Protein AF-A0A9P0MT23-F1 (afdb_monomer_lite)

Structure (mmCIF, N/CA/C/O backbone):
data_AF-A0A9P0MT23-F1
#
_entry.id   AF-A0A9P0MT23-F1
#
loop_
_atom_site.group_PDB
_atom_site.id
_atom_site.type_symbol
_atom_site.label_atom_id
_atom_site.label_alt_id
_atom_site.label_comp_id
_atom_site.label_asym_id
_atom_site.label_entity_id
_atom_site.label_seq_id
_atom_site.pdbx_PDB_ins_code
_atom_site.Cartn_x
_atom_site.Cartn_y
_atom_site.Cartn_z
_atom_site.occupancy
_atom_site.B_iso_or_equiv
_atom_site.auth_seq_id
_atom_site.auth_comp_id
_atom_site.auth_asym_id
_atom_site.auth_atom_id
_atom_site.pdbx_PDB_model_num
ATOM 1 N N . MET A 1 1 ? 35.940 27.192 9.336 1.00 57.62 1 MET A N 1
ATOM 2 C CA . MET A 1 1 ? 35.370 25.871 9.703 1.00 57.62 1 MET A CA 1
ATOM 3 C C . MET A 1 1 ? 33.855 25.883 9.945 1.00 57.62 1 MET A C 1
ATOM 5 O O . MET A 1 1 ? 33.230 24.871 9.659 1.00 57.62 1 MET A O 1
ATOM 9 N N . ALA A 1 2 ? 33.238 26.986 10.396 1.00 63.75 2 ALA A N 1
ATOM 10 C CA . ALA A 1 2 ? 31.783 27.053 10.616 1.00 63.75 2 ALA A CA 1
ATOM 11 C C . ALA A 1 2 ? 30.937 26.935 9.326 1.00 63.75 2 ALA A C 1
ATOM 13 O O . ALA A 1 2 ? 29.963 26.189 9.316 1.00 63.75 2 ALA A O 1
ATOM 14 N N . LEU A 1 3 ? 31.356 27.568 8.219 1.00 63.09 3 LEU A N 1
ATOM 15 C CA . LEU A 1 3 ? 30.636 27.498 6.933 1.00 63.09 3 LEU A CA 1
ATOM 16 C C . LEU A 1 3 ? 30.514 26.070 6.367 1.00 63.09 3 LEU A C 1
ATOM 18 O O . LEU A 1 3 ? 29.487 25.716 5.803 1.00 63.09 3 LEU A O 1
ATOM 22 N N . CYS A 1 4 ? 31.536 25.231 6.561 1.00 64.62 4 CYS A N 1
ATOM 23 C CA . CYS A 1 4 ? 31.542 23.853 6.057 1.00 64.62 4 CYS A CA 1
ATOM 24 C C . CYS A 1 4 ? 30.516 22.967 6.788 1.00 64.62 4 CYS A C 1
ATOM 26 O O . CYS A 1 4 ? 29.876 22.113 6.182 1.00 64.62 4 CYS A O 1
ATOM 28 N N . ARG A 1 5 ? 30.289 23.215 8.087 1.00 68.12 5 ARG A N 1
ATOM 29 C CA . ARG A 1 5 ? 29.301 22.462 8.873 1.00 68.12 5 ARG A CA 1
ATOM 30 C C . ARG A 1 5 ? 27.866 22.794 8.477 1.00 68.12 5 ARG A C 1
ATOM 32 O O . ARG A 1 5 ? 27.050 21.886 8.423 1.00 68.12 5 ARG A O 1
ATOM 39 N N . VAL A 1 6 ? 27.576 24.058 8.166 1.00 75.00 6 VAL A N 1
ATOM 40 C CA . VAL A 1 6 ? 26.233 24.485 7.741 1.00 75.00 6 VAL A CA 1
ATOM 41 C C . VAL A 1 6 ? 25.911 23.950 6.344 1.00 75.00 6 VAL A C 1
ATOM 43 O O . VAL A 1 6 ? 24.826 23.416 6.139 1.00 75.00 6 VAL A O 1
ATOM 46 N N . LEU A 1 7 ? 26.872 23.996 5.412 1.00 73.12 7 LEU A N 1
ATOM 47 C CA . LEU A 1 7 ? 26.680 23.482 4.052 1.00 73.12 7 LEU A CA 1
ATOM 48 C C . LEU A 1 7 ? 26.435 21.960 4.032 1.00 73.12 7 LEU A C 1
ATOM 50 O O . LEU A 1 7 ? 25.547 21.493 3.324 1.00 73.12 7 LEU A O 1
ATOM 54 N N . CYS A 1 8 ? 27.164 21.193 4.856 1.00 66.69 8 CYS A N 1
ATOM 55 C CA . CYS A 1 8 ? 26.916 19.756 5.012 1.00 66.69 8 CYS A CA 1
ATOM 56 C C . CYS A 1 8 ? 25.531 19.461 5.598 1.00 66.69 8 CYS A C 1
ATOM 58 O O . CYS A 1 8 ? 24.891 18.512 5.162 1.00 66.69 8 CYS A O 1
ATOM 60 N N . LEU A 1 9 ? 25.058 20.257 6.561 1.00 69.25 9 LEU A N 1
ATOM 61 C CA . LEU A 1 9 ? 23.764 20.035 7.213 1.00 69.25 9 LEU A CA 1
ATOM 62 C C . LEU A 1 9 ? 22.593 20.306 6.256 1.00 69.25 9 LEU A C 1
ATOM 64 O O . LEU A 1 9 ? 21.641 19.535 6.225 1.00 69.25 9 LEU A O 1
ATOM 68 N N . VAL A 1 10 ? 22.695 21.341 5.415 1.00 69.81 10 VAL A N 1
ATOM 69 C CA . VAL A 1 10 ? 21.678 21.655 4.393 1.00 69.81 10 VAL A CA 1
ATOM 70 C C . VAL A 1 10 ? 21.645 20.595 3.287 1.00 69.81 10 VAL A C 1
ATOM 72 O O . VAL A 1 10 ? 20.563 20.169 2.891 1.00 69.81 10 VAL A O 1
ATOM 75 N N . LEU A 1 11 ? 22.807 20.101 2.839 1.00 66.25 11 LEU A N 1
ATOM 76 C CA . LEU A 1 11 ? 22.876 18.990 1.879 1.00 66.25 11 LEU A CA 1
ATOM 77 C C . LEU A 1 11 ? 22.317 17.681 2.461 1.00 66.25 11 LEU A C 1
ATOM 79 O O . LEU A 1 11 ? 21.685 16.919 1.735 1.00 66.25 11 LEU A O 1
ATOM 83 N N . PHE A 1 12 ? 22.488 17.442 3.766 1.00 63.59 12 PHE A N 1
ATOM 84 C CA . PHE A 1 12 ? 21.911 16.276 4.444 1.00 63.59 12 PHE A CA 1
ATOM 85 C C . PHE A 1 12 ? 20.384 16.357 4.558 1.00 63.59 12 PHE A C 1
ATOM 87 O O . PHE A 1 12 ? 19.701 15.356 4.372 1.00 63.59 12 PHE A O 1
ATOM 94 N N . ILE A 1 13 ? 19.835 17.545 4.835 1.00 58.88 13 ILE A N 1
ATOM 95 C CA . ILE A 1 13 ? 18.380 17.742 4.928 1.00 58.88 13 ILE A CA 1
ATOM 96 C C . ILE A 1 13 ? 17.730 17.629 3.540 1.00 58.88 13 ILE A C 1
ATOM 98 O O . ILE A 1 13 ? 16.689 16.991 3.413 1.00 58.88 13 ILE A O 1
ATOM 102 N N . ALA A 1 14 ? 18.364 18.170 2.493 1.00 56.62 14 ALA A N 1
ATOM 103 C CA . ALA A 1 14 ? 17.860 18.085 1.118 1.00 56.62 14 ALA A CA 1
ATOM 104 C C . ALA A 1 14 ? 17.920 16.661 0.532 1.00 56.62 14 ALA A C 1
ATOM 106 O O . ALA A 1 14 ? 17.079 16.301 -0.284 1.00 56.62 14 ALA A O 1
ATOM 107 N N . ALA A 1 15 ? 18.874 15.832 0.965 1.00 56.31 15 ALA A N 1
ATOM 108 C CA . ALA A 1 15 ? 18.927 14.419 0.584 1.00 56.31 15 ALA A CA 1
ATOM 109 C C . ALA A 1 15 ? 17.899 13.545 1.333 1.00 56.31 15 ALA A C 1
ATOM 111 O O . ALA A 1 15 ? 17.635 12.427 0.911 1.00 56.31 15 ALA A O 1
ATOM 112 N N . CYS A 1 16 ? 17.307 14.043 2.425 1.00 49.91 16 CYS A N 1
ATOM 113 C CA . CYS A 1 16 ? 16.332 13.305 3.235 1.00 49.91 16 CYS A CA 1
ATOM 114 C C . CYS A 1 16 ? 14.870 13.533 2.819 1.00 49.91 16 CYS A C 1
ATOM 116 O O . CYS A 1 16 ? 13.978 12.929 3.411 1.00 49.91 16 CYS A O 1
ATOM 118 N N . SER A 1 17 ? 14.592 14.378 1.821 1.00 49.84 17 SER A N 1
ATOM 119 C CA . SER A 1 17 ? 13.239 14.547 1.274 1.00 49.84 17 SER A CA 1
ATOM 120 C C . SER A 1 17 ? 12.958 13.561 0.135 1.00 49.84 17 SER A C 1
ATOM 122 O O . SER A 1 17 ? 12.385 13.935 -0.889 1.00 49.84 17 SER A O 1
ATOM 124 N N . GLU A 1 18 ? 13.389 12.306 0.277 1.00 55.41 18 GLU A N 1
ATOM 125 C CA . GLU A 1 18 ? 12.826 11.232 -0.536 1.00 55.41 18 GLU A CA 1
ATOM 126 C C . GLU A 1 18 ? 11.341 11.161 -0.186 1.00 55.41 18 GLU A C 1
ATOM 128 O O . GLU A 1 18 ? 10.973 11.018 0.981 1.00 55.41 18 GLU A O 1
ATOM 133 N N . ALA A 1 19 ? 10.481 11.356 -1.185 1.00 58.47 19 ALA A N 1
ATOM 134 C CA . ALA A 1 19 ? 9.047 11.220 -1.019 1.00 58.47 19 ALA A CA 1
ATOM 135 C C . ALA A 1 19 ? 8.765 9.820 -0.453 1.00 58.47 19 ALA A C 1
ATOM 137 O O . ALA A 1 19 ? 8.898 8.809 -1.143 1.00 58.47 19 ALA A O 1
ATOM 138 N N . LEU A 1 20 ? 8.447 9.763 0.840 1.00 76.69 20 LEU A N 1
ATOM 139 C CA . LEU A 1 20 ? 8.082 8.527 1.506 1.00 76.69 20 LEU A CA 1
ATOM 140 C C . LEU A 1 20 ? 6.727 8.114 0.943 1.00 76.69 20 LEU A C 1
ATOM 142 O O . LEU A 1 20 ? 5.713 8.757 1.212 1.00 76.69 20 LEU A O 1
ATOM 146 N N . TYR A 1 21 ? 6.725 7.061 0.132 1.00 86.88 21 TYR A N 1
ATOM 147 C CA . TYR A 1 21 ? 5.495 6.431 -0.316 1.00 86.88 21 TYR A CA 1
ATOM 148 C C . TYR A 1 21 ? 4.690 5.982 0.909 1.00 86.88 21 TYR A C 1
ATOM 150 O O . TYR A 1 21 ? 5.179 5.223 1.753 1.00 86.88 21 TYR A O 1
ATOM 158 N N . ILE A 1 22 ? 3.456 6.474 1.012 1.00 89.69 22 ILE A N 1
ATOM 159 C CA . ILE A 1 22 ? 2.528 6.101 2.076 1.00 89.69 22 ILE A CA 1
ATOM 160 C C . ILE A 1 22 ? 1.693 4.937 1.557 1.00 89.69 22 ILE A C 1
ATOM 162 O O . ILE A 1 22 ? 0.957 5.077 0.583 1.00 89.69 22 ILE A O 1
ATOM 166 N N . PHE A 1 23 ? 1.808 3.788 2.220 1.00 92.38 23 PHE A N 1
ATOM 167 C CA . PHE A 1 23 ? 1.028 2.609 1.868 1.00 92.38 23 PHE A CA 1
ATOM 168 C C . PHE A 1 23 ? -0.464 2.848 2.125 1.00 92.38 23 PHE A C 1
ATOM 170 O O . PHE A 1 23 ? -0.826 3.205 3.253 1.00 92.38 23 PHE A O 1
ATOM 177 N N . PRO A 1 24 ? -1.334 2.587 1.134 1.00 92.12 24 PRO A N 1
ATOM 178 C CA . PRO A 1 24 ? -2.763 2.484 1.369 1.00 92.12 24 PRO A CA 1
ATOM 179 C C . PRO A 1 24 ? -3.065 1.374 2.389 1.00 92.12 24 PRO A C 1
ATOM 181 O O . PRO A 1 24 ? -2.276 0.431 2.544 1.00 92.12 24 PRO A O 1
ATOM 184 N N . PRO A 1 25 ? -4.203 1.455 3.094 1.00 93.19 25 PRO A N 1
ATOM 185 C CA . PRO A 1 25 ? -4.605 0.408 4.017 1.00 93.19 25 PRO A CA 1
ATOM 186 C C . PRO A 1 25 ? -4.791 -0.920 3.274 1.00 93.19 25 PRO A C 1
ATOM 188 O O . PRO A 1 25 ? -5.420 -0.988 2.217 1.00 93.19 25 PRO A O 1
ATOM 191 N N . ILE A 1 26 ? -4.227 -1.983 3.848 1.00 95.50 26 ILE A N 1
ATOM 192 C CA . ILE A 1 26 ? -4.380 -3.349 3.352 1.00 95.50 26 ILE A CA 1
ATOM 193 C C . ILE A 1 26 ? -5.451 -4.032 4.187 1.00 95.50 26 ILE A C 1
ATOM 195 O O . ILE A 1 26 ? -5.348 -4.104 5.414 1.00 95.50 26 ILE A O 1
ATOM 199 N N . HIS A 1 27 ? -6.448 -4.579 3.511 1.00 95.56 27 HIS A N 1
ATOM 200 C CA . HIS A 1 27 ? -7.541 -5.305 4.129 1.00 95.56 27 HIS A CA 1
ATOM 201 C C . HIS A 1 27 ? -7.411 -6.794 3.829 1.00 95.56 27 HIS A C 1
ATOM 203 O O . HIS A 1 27 ? -7.059 -7.190 2.718 1.00 95.56 27 HIS A O 1
ATOM 209 N N . LEU A 1 28 ? -7.692 -7.622 4.832 1.00 96.75 28 LEU A N 1
ATOM 210 C CA . LEU A 1 28 ? -7.683 -9.073 4.716 1.00 96.75 28 LEU A CA 1
ATOM 211 C C . LEU A 1 28 ? -9.061 -9.613 5.083 1.00 96.75 28 LEU A C 1
ATOM 213 O O . LEU A 1 28 ? -9.650 -9.205 6.084 1.00 96.75 28 LEU A O 1
ATOM 217 N N . GLN A 1 29 ? -9.543 -10.556 4.283 1.00 96.88 29 GLN A N 1
ATOM 218 C CA . GLN A 1 29 ? -10.787 -11.278 4.510 1.00 96.88 29 GLN A CA 1
ATOM 219 C C . GLN A 1 29 ? -10.540 -12.777 4.338 1.00 96.88 29 GLN A C 1
ATOM 221 O O . GLN A 1 29 ? -9.791 -13.203 3.452 1.00 96.88 29 GLN A O 1
ATOM 226 N N . ALA A 1 30 ? -11.176 -13.583 5.185 1.00 97.25 30 ALA A N 1
ATOM 227 C CA . ALA A 1 30 ? -11.148 -15.039 5.103 1.00 97.25 30 ALA A CA 1
ATOM 228 C C . ALA A 1 30 ? -12.548 -15.569 4.797 1.00 97.25 30 ALA A C 1
ATOM 230 O O . ALA A 1 30 ? -13.510 -15.148 5.432 1.00 97.25 30 ALA A O 1
ATOM 231 N N . LEU A 1 31 ? -12.652 -16.505 3.855 1.00 96.38 31 LEU A N 1
ATOM 232 C CA . LEU A 1 31 ? -13.921 -17.146 3.511 1.00 96.38 31 LEU A CA 1
ATOM 233 C C . LEU A 1 31 ? -14.230 -18.315 4.444 1.00 96.38 31 LEU A C 1
ATOM 235 O O . LEU A 1 31 ? -13.351 -19.126 4.749 1.00 96.38 31 LEU A O 1
ATOM 239 N N . ALA A 1 32 ? -15.506 -18.472 4.793 1.00 93.81 32 ALA A N 1
ATOM 240 C CA . ALA A 1 32 ? -16.004 -19.628 5.538 1.00 93.81 32 ALA A CA 1
ATOM 241 C C . ALA A 1 32 ? -15.796 -20.952 4.779 1.00 93.81 32 ALA A C 1
ATOM 243 O O . ALA A 1 32 ? -15.484 -21.980 5.378 1.00 93.81 32 ALA A O 1
ATOM 244 N N . THR A 1 33 ? -15.907 -20.918 3.449 1.00 93.38 33 THR A N 1
ATOM 245 C CA . THR A 1 33 ? -15.690 -22.068 2.553 1.00 93.38 33 THR A CA 1
ATOM 246 C C . THR A 1 33 ? -14.211 -22.369 2.290 1.00 93.38 33 THR A C 1
ATOM 248 O O . THR A 1 33 ? -13.885 -23.360 1.635 1.00 93.38 33 THR A O 1
ATOM 251 N N . GLY A 1 34 ? -13.306 -21.554 2.837 1.00 93.56 34 GLY A N 1
ATOM 252 C CA . GLY A 1 34 ? -11.880 -21.595 2.552 1.00 93.56 34 GLY A CA 1
ATOM 253 C C . GLY A 1 34 ? -11.486 -20.570 1.492 1.00 93.56 34 GLY A C 1
ATOM 254 O O . GLY A 1 34 ? -12.179 -20.330 0.509 1.00 93.56 34 GLY A O 1
ATOM 255 N N . GLY A 1 35 ? -10.338 -19.950 1.717 1.00 95.19 35 GLY A N 1
ATOM 256 C CA . GLY A 1 35 ? -9.811 -18.868 0.911 1.00 95.19 35 GLY A CA 1
ATOM 257 C C . GLY A 1 35 ? -9.421 -17.676 1.775 1.00 95.19 35 GLY A C 1
ATOM 258 O O . GLY A 1 35 ? -10.046 -17.393 2.796 1.00 95.19 35 GLY A O 1
ATOM 259 N N . LEU A 1 36 ? -8.391 -16.956 1.347 1.00 96.44 36 LEU A N 1
ATOM 260 C CA . LEU A 1 36 ? -8.001 -15.675 1.924 1.00 96.44 36 LEU A CA 1
ATOM 261 C C . LEU A 1 36 ? -7.781 -14.676 0.791 1.00 96.44 36 LEU A C 1
ATOM 263 O O . LEU A 1 36 ? -7.019 -14.964 -0.134 1.00 96.44 36 LEU A O 1
ATOM 267 N N . LYS A 1 37 ? -8.443 -13.521 0.860 1.00 96.06 37 LYS A N 1
ATOM 268 C CA . LYS A 1 37 ? -8.234 -12.393 -0.056 1.00 96.06 37 LYS A CA 1
ATOM 269 C C . LYS A 1 37 ? -7.579 -11.266 0.731 1.00 96.06 37 LYS A C 1
ATOM 271 O O . LYS A 1 37 ? -8.038 -10.914 1.815 1.00 96.06 37 LYS A O 1
ATOM 276 N N . ALA A 1 38 ? -6.496 -10.731 0.190 1.00 96.62 38 ALA A N 1
ATOM 277 C CA . ALA A 1 38 ? -5.920 -9.471 0.628 1.00 96.62 38 ALA A CA 1
ATOM 278 C C . ALA A 1 38 ? -6.140 -8.453 -0.484 1.00 96.62 38 ALA A C 1
ATOM 280 O O . ALA A 1 38 ? -5.937 -8.779 -1.653 1.00 96.62 38 ALA A O 1
ATOM 281 N N . TYR A 1 39 ? -6.553 -7.242 -0.143 1.00 95.44 39 TYR A N 1
ATOM 282 C CA . TYR A 1 39 ? -6.721 -6.186 -1.128 1.00 95.44 39 TYR A CA 1
ATOM 283 C C . TYR A 1 39 ? -6.259 -4.836 -0.596 1.00 95.44 39 TYR A C 1
ATOM 285 O O . TYR A 1 39 ? -6.226 -4.589 0.612 1.00 95.44 39 TYR A O 1
ATOM 293 N N . MET A 1 40 ? -5.866 -3.977 -1.525 1.00 95.12 40 MET A N 1
ATOM 294 C CA . MET A 1 40 ? -5.332 -2.646 -1.279 1.00 95.12 40 MET A CA 1
ATOM 295 C C . MET A 1 40 ? -5.890 -1.710 -2.346 1.00 95.12 40 MET A C 1
ATOM 297 O O . MET A 1 40 ? -5.930 -2.079 -3.520 1.00 95.12 40 MET A O 1
ATOM 301 N N . GLN A 1 41 ? -6.324 -0.515 -1.952 1.00 93.75 41 GLN A N 1
ATOM 302 C CA . GLN A 1 41 ? -6.794 0.483 -2.909 1.00 93.75 41 GLN A CA 1
ATOM 303 C C . GLN A 1 41 ? -5.646 0.917 -3.827 1.00 93.75 41 GLN A C 1
ATOM 305 O O . GLN A 1 41 ? -4.527 1.159 -3.369 1.00 93.75 41 GLN A O 1
ATOM 310 N N . ASP A 1 42 ? -5.922 0.977 -5.124 1.00 93.00 42 ASP A N 1
ATOM 311 C CA . ASP A 1 42 ? -4.999 1.491 -6.122 1.00 93.00 42 ASP A CA 1
ATOM 312 C C . ASP A 1 42 ? -4.845 3.005 -5.969 1.00 93.00 42 ASP A C 1
ATOM 314 O O . ASP A 1 42 ? -5.807 3.726 -5.701 1.00 93.00 42 ASP A O 1
ATOM 318 N N . THR A 1 43 ? -3.620 3.486 -6.148 1.00 91.00 43 THR A N 1
ATOM 319 C CA . THR A 1 43 ? -3.299 4.912 -6.163 1.00 91.00 43 THR A CA 1
ATOM 320 C C . THR A 1 43 ? -2.419 5.218 -7.366 1.00 91.00 43 THR A C 1
ATOM 322 O O . THR A 1 43 ? -1.737 4.344 -7.909 1.00 91.00 43 THR A O 1
ATOM 325 N N . CYS A 1 44 ? -2.450 6.468 -7.829 1.00 89.12 44 CYS A N 1
ATOM 326 C CA . CYS A 1 44 ? -1.728 6.852 -9.037 1.00 89.12 44 CYS A CA 1
ATOM 327 C C . CYS A 1 44 ? -0.230 6.600 -8.871 1.00 89.12 44 CYS A C 1
ATOM 329 O O . CYS A 1 44 ? 0.355 7.063 -7.900 1.00 89.12 44 CYS A O 1
ATOM 331 N N . GLY A 1 45 ? 0.383 5.907 -9.833 1.00 90.31 45 GLY A N 1
ATOM 332 C CA . GLY A 1 45 ? 1.813 5.585 -9.815 1.00 90.31 45 GLY A CA 1
ATOM 333 C C . GLY A 1 45 ? 2.144 4.180 -9.309 1.00 90.31 45 GLY A C 1
ATOM 334 O O . GLY A 1 45 ? 3.308 3.797 -9.370 1.00 90.31 45 GLY A O 1
ATOM 335 N N . ILE A 1 46 ? 1.163 3.390 -8.852 1.00 94.44 46 ILE A N 1
ATOM 336 C CA . ILE A 1 46 ? 1.392 1.974 -8.540 1.00 94.44 46 ILE A CA 1
ATOM 337 C C . ILE A 1 46 ? 1.459 1.145 -9.831 1.00 94.44 46 ILE A C 1
ATOM 339 O O . ILE A 1 46 ? 0.483 1.015 -10.570 1.00 94.44 46 ILE A O 1
ATOM 343 N N . ASP A 1 47 ? 2.610 0.516 -10.048 1.00 94.75 47 ASP A N 1
ATOM 344 C CA . ASP A 1 47 ? 2.898 -0.366 -11.181 1.00 94.75 47 ASP A CA 1
ATOM 345 C C . ASP A 1 47 ? 2.684 -1.850 -10.845 1.00 94.75 47 ASP A C 1
ATOM 347 O O . ASP A 1 47 ? 2.521 -2.685 -11.737 1.00 94.75 47 ASP A O 1
ATOM 351 N N . GLY A 1 48 ? 2.705 -2.209 -9.558 1.00 96.06 48 GLY A N 1
ATOM 352 C CA . GLY A 1 48 ? 2.560 -3.598 -9.141 1.00 96.06 48 GLY A CA 1
ATOM 353 C C . GLY A 1 48 ? 2.332 -3.788 -7.650 1.00 96.06 48 GLY A C 1
ATOM 354 O O . GLY A 1 48 ? 2.771 -2.988 -6.822 1.00 96.06 48 GLY A O 1
ATOM 355 N N . PHE A 1 49 ? 1.705 -4.913 -7.315 1.00 97.50 49 PHE A N 1
ATOM 356 C CA . PHE A 1 49 ? 1.450 -5.355 -5.948 1.00 97.50 49 PHE A CA 1
ATOM 357 C C . PHE A 1 49 ? 1.900 -6.806 -5.771 1.00 97.50 49 PHE A C 1
ATOM 359 O O . PHE A 1 49 ? 1.587 -7.682 -6.576 1.00 97.50 49 PHE A O 1
ATOM 366 N N . GLY A 1 50 ? 2.650 -7.066 -4.709 1.00 97.69 50 GLY A N 1
ATOM 367 C CA . GLY A 1 50 ? 3.091 -8.384 -4.283 1.00 97.69 50 GLY A CA 1
ATOM 368 C C . GLY A 1 50 ? 2.702 -8.594 -2.832 1.00 97.69 50 GLY A C 1
ATOM 369 O O . GLY A 1 50 ? 2.820 -7.686 -2.010 1.00 97.69 50 GLY A O 1
ATOM 370 N N . PHE A 1 51 ? 2.251 -9.794 -2.502 1.00 98.12 51 PHE A N 1
ATOM 371 C CA . PHE A 1 51 ? 1.787 -10.113 -1.163 1.00 98.12 51 PHE A CA 1
ATOM 372 C C . PHE A 1 51 ? 2.417 -11.410 -0.682 1.00 98.12 51 PHE A C 1
ATOM 374 O O . PHE A 1 51 ? 2.556 -12.376 -1.438 1.00 98.12 51 PHE A O 1
ATOM 381 N N . GLN A 1 52 ? 2.811 -11.429 0.586 1.00 97.62 52 GLN A N 1
ATOM 382 C CA . GLN A 1 52 ? 3.275 -12.634 1.245 1.00 97.62 52 GLN A CA 1
ATOM 383 C C . GLN A 1 52 ? 2.593 -12.805 2.592 1.00 97.62 52 GLN A C 1
ATOM 385 O O . GLN A 1 52 ? 2.436 -11.857 3.361 1.00 97.62 52 GLN A O 1
ATOM 390 N N . ILE A 1 53 ? 2.202 -14.040 2.874 1.00 97.75 53 ILE A N 1
ATOM 391 C CA . ILE A 1 53 ? 1.480 -14.401 4.085 1.00 97.75 53 ILE A CA 1
ATOM 392 C C . ILE A 1 53 ? 1.921 -15.774 4.574 1.00 97.75 53 ILE A C 1
ATOM 394 O O . ILE A 1 53 ? 2.229 -16.672 3.786 1.00 97.75 53 ILE A O 1
ATOM 398 N N . LYS A 1 54 ? 1.933 -15.941 5.890 1.00 97.19 54 LYS A N 1
ATOM 399 C CA . LYS A 1 54 ? 2.095 -17.231 6.556 1.00 97.19 54 LYS A CA 1
ATOM 400 C C . LYS A 1 54 ? 1.290 -17.252 7.843 1.00 97.19 54 LYS A C 1
ATOM 402 O O . LYS A 1 54 ? 1.054 -16.208 8.448 1.00 97.19 54 LYS A O 1
ATOM 407 N N . ARG A 1 55 ? 0.881 -18.433 8.294 1.00 97.06 55 ARG A N 1
ATOM 408 C CA . ARG A 1 55 ? 0.369 -18.568 9.663 1.00 97.06 55 ARG A CA 1
ATOM 409 C C . ARG A 1 55 ? 1.535 -18.412 10.648 1.00 97.06 55 ARG A C 1
ATOM 411 O O . ARG A 1 55 ? 2.656 -18.796 10.328 1.00 97.06 55 ARG A O 1
ATOM 418 N N . THR A 1 56 ? 1.308 -17.884 11.848 1.00 95.50 56 THR A N 1
ATOM 419 C CA . THR A 1 56 ? 2.403 -17.637 12.813 1.00 95.50 56 THR A CA 1
ATOM 420 C C . THR A 1 56 ? 3.187 -18.894 13.218 1.00 95.50 56 THR A C 1
ATOM 422 O O . THR A 1 56 ? 4.365 -18.807 13.556 1.00 95.50 56 THR A O 1
ATOM 425 N N . ASN A 1 57 ? 2.572 -20.075 13.146 1.00 93.56 57 ASN A N 1
ATOM 426 C CA . ASN A 1 57 ? 3.239 -21.358 13.388 1.00 93.56 57 ASN A CA 1
ATOM 427 C C . ASN A 1 57 ? 3.916 -21.961 12.138 1.00 93.56 57 ASN A C 1
ATOM 429 O O . ASN A 1 57 ? 4.579 -22.991 12.247 1.00 93.56 57 ASN A O 1
ATOM 433 N N . GLU A 1 58 ? 3.762 -21.350 10.962 1.00 94.94 58 GLU A N 1
ATOM 434 C CA . GLU A 1 58 ? 4.368 -21.798 9.709 1.00 94.94 58 GLU A CA 1
ATOM 435 C C . GLU A 1 58 ? 5.751 -21.150 9.509 1.00 94.94 58 GLU A C 1
ATOM 437 O O . GLU A 1 58 ? 5.995 -19.977 9.816 1.00 94.94 58 GLU A O 1
ATOM 442 N N . THR A 1 59 ? 6.690 -21.926 8.967 1.00 94.06 59 THR A N 1
ATOM 443 C CA . THR A 1 59 ? 8.039 -21.445 8.630 1.00 94.06 59 THR A CA 1
ATOM 444 C C . THR A 1 59 ? 8.099 -20.846 7.228 1.00 94.06 59 THR A C 1
ATOM 446 O O . THR A 1 59 ? 8.790 -19.849 7.015 1.00 94.06 59 THR A O 1
ATOM 449 N N . ALA A 1 60 ? 7.364 -21.431 6.281 1.00 95.62 60 ALA A N 1
ATOM 450 C CA . ALA A 1 60 ? 7.368 -21.032 4.883 1.00 95.62 60 ALA A CA 1
ATOM 451 C C . ALA A 1 60 ? 6.363 -19.906 4.612 1.00 95.62 60 ALA A C 1
ATOM 453 O O . ALA A 1 60 ? 5.190 -19.996 4.971 1.00 95.62 60 ALA A O 1
ATOM 454 N N . TRP A 1 61 ? 6.828 -18.866 3.924 1.00 96.50 61 TRP A N 1
ATOM 455 C CA . TRP A 1 61 ? 5.964 -17.829 3.373 1.00 96.50 61 TRP A CA 1
ATOM 456 C C . TRP A 1 61 ? 5.293 -18.328 2.102 1.00 96.50 61 TRP A C 1
ATOM 458 O O . TRP A 1 61 ? 5.947 -18.916 1.239 1.00 96.50 61 TRP A O 1
ATOM 468 N N . LYS A 1 62 ? 3.998 -18.049 1.956 1.00 95.94 62 LYS A N 1
ATOM 469 C CA . LYS A 1 62 ? 3.351 -18.105 0.651 1.00 95.94 62 LYS A CA 1
ATOM 470 C C . LYS A 1 62 ? 3.382 -16.718 0.039 1.00 95.94 62 LYS A C 1
ATOM 472 O O . LYS A 1 62 ? 2.823 -15.785 0.607 1.00 95.94 62 LYS A O 1
ATOM 477 N N . THR A 1 63 ? 4.014 -16.612 -1.119 1.00 96.69 63 THR A N 1
ATOM 478 C CA . THR A 1 63 ? 4.175 -15.362 -1.860 1.00 96.69 63 THR A CA 1
ATOM 479 C C . THR A 1 63 ? 3.409 -15.447 -3.170 1.00 96.69 63 THR A C 1
ATOM 481 O O . THR A 1 63 ? 3.355 -16.507 -3.796 1.00 96.69 63 THR A O 1
ATOM 484 N N . GLY A 1 64 ? 2.846 -14.331 -3.614 1.00 95.69 64 GLY A N 1
ATOM 485 C CA . GLY A 1 64 ? 2.371 -14.195 -4.980 1.00 95.69 64 GLY A CA 1
ATOM 486 C C . GLY A 1 64 ? 2.172 -12.744 -5.379 1.00 95.69 64 GLY A C 1
ATOM 487 O O . GLY A 1 64 ? 2.256 -11.829 -4.559 1.00 95.69 64 GLY A O 1
ATOM 488 N N . ASN A 1 65 ? 1.933 -12.557 -6.669 1.00 96.31 65 ASN A N 1
ATOM 489 C CA . ASN A 1 65 ? 1.642 -11.251 -7.235 1.00 96.31 65 ASN A CA 1
ATOM 490 C C . ASN A 1 65 ? 0.139 -11.011 -7.167 1.00 96.31 65 ASN A C 1
ATOM 492 O O . ASN A 1 65 ? -0.649 -11.934 -7.382 1.00 96.31 65 ASN A O 1
ATOM 496 N N . GLY A 1 66 ? -0.239 -9.781 -6.856 1.00 94.44 66 GLY A N 1
ATOM 497 C CA . GLY A 1 66 ? -1.619 -9.359 -6.936 1.00 94.44 66 GLY A CA 1
ATOM 498 C C . GLY A 1 66 ? -2.037 -9.033 -8.362 1.00 94.44 66 GLY A C 1
ATOM 499 O O . GLY A 1 66 ? -1.224 -8.665 -9.211 1.00 94.44 66 GLY A O 1
ATOM 500 N N . THR A 1 67 ? -3.329 -9.166 -8.601 1.00 95.75 67 THR A N 1
ATOM 501 C CA . THR A 1 67 ? -4.021 -8.775 -9.821 1.00 95.75 67 THR A CA 1
ATOM 502 C C . THR A 1 67 ? -4.739 -7.458 -9.590 1.00 95.75 67 THR A C 1
ATOM 504 O O . THR A 1 67 ? -5.282 -7.225 -8.514 1.00 95.75 67 THR A O 1
ATOM 507 N N . LYS A 1 68 ? -4.733 -6.581 -10.591 1.00 93.75 68 LYS A N 1
ATOM 508 C CA . LYS A 1 68 ? -5.505 -5.343 -10.538 1.00 93.75 68 LYS A CA 1
ATOM 509 C C . LYS A 1 68 ? -6.943 -5.635 -10.965 1.00 93.75 68 LYS A C 1
ATOM 511 O O . LYS A 1 68 ? -7.174 -6.023 -12.108 1.00 93.75 68 LYS A O 1
ATOM 516 N N . GLU A 1 69 ? -7.878 -5.457 -10.044 1.00 90.44 69 GLU A N 1
ATOM 517 C CA . GLU A 1 69 ? -9.321 -5.582 -10.240 1.00 90.44 69 GLU A CA 1
ATOM 518 C C . GLU A 1 69 ? -9.929 -4.193 -10.018 1.00 90.44 69 GLU A C 1
ATOM 520 O O . GLU A 1 69 ? -10.026 -3.716 -8.890 1.00 90.44 69 GLU A O 1
ATOM 525 N N . GLU A 1 70 ? -10.274 -3.513 -11.113 1.00 88.19 70 GLU A N 1
ATOM 526 C CA . GLU A 1 70 ? -10.805 -2.142 -11.099 1.00 88.19 70 GLU A CA 1
ATOM 527 C C . GLU A 1 70 ? -9.887 -1.148 -10.358 1.00 88.19 70 GLU A C 1
ATOM 529 O O . GLU A 1 70 ? -8.812 -0.807 -10.863 1.00 88.19 70 GLU A O 1
ATOM 534 N N . ILE A 1 71 ? -10.307 -0.689 -9.173 1.00 90.94 71 ILE A N 1
ATOM 535 C CA . ILE A 1 71 ? -9.583 0.259 -8.315 1.00 90.94 71 ILE A CA 1
ATOM 536 C C . ILE A 1 71 ? -8.812 -0.428 -7.183 1.00 90.94 71 ILE A C 1
ATOM 538 O O . ILE A 1 71 ? -8.326 0.247 -6.279 1.00 90.94 71 ILE A O 1
ATOM 542 N N . PHE A 1 72 ? -8.733 -1.757 -7.178 1.00 93.69 72 PHE A N 1
ATOM 543 C CA . PHE A 1 72 ? -8.061 -2.515 -6.133 1.00 93.69 72 PHE A CA 1
ATOM 544 C C . PHE A 1 72 ? -6.967 -3.401 -6.713 1.00 93.69 72 PHE A C 1
ATOM 546 O O . PHE A 1 72 ? -7.099 -4.014 -7.770 1.00 93.69 72 PHE A O 1
ATOM 553 N N . TRP A 1 73 ? -5.881 -3.522 -5.966 1.00 96.12 73 TRP A N 1
ATOM 554 C CA . TRP A 1 73 ? -4.943 -4.619 -6.121 1.00 96.12 73 TRP A CA 1
ATOM 555 C C . TRP A 1 73 ? -5.357 -5.742 -5.190 1.00 96.12 73 TRP A C 1
ATOM 557 O O . TRP A 1 73 ? -5.454 -5.534 -3.981 1.00 96.12 73 TRP A O 1
ATOM 567 N N . THR A 1 74 ? -5.583 -6.930 -5.736 1.00 96.31 74 THR A N 1
ATOM 568 C CA . THR A 1 74 ? -6.092 -8.078 -4.993 1.00 96.31 74 THR A CA 1
ATOM 569 C C . THR A 1 74 ? -5.126 -9.252 -5.083 1.00 96.31 74 THR A C 1
ATOM 571 O O . THR A 1 74 ? -4.548 -9.553 -6.121 1.00 96.31 74 THR A O 1
ATOM 574 N N . PHE A 1 75 ? -4.907 -9.926 -3.962 1.00 96.88 75 PHE A N 1
ATOM 575 C CA . PHE A 1 75 ? -4.190 -11.190 -3.872 1.00 96.88 75 PHE A CA 1
ATOM 576 C C . PHE A 1 75 ? -5.139 -12.236 -3.303 1.00 96.88 75 PHE A C 1
ATOM 578 O O . PHE A 1 75 ? -5.746 -12.020 -2.254 1.00 96.88 75 PHE A O 1
ATOM 585 N N . TRP A 1 76 ? -5.239 -13.385 -3.967 1.00 95.38 76 TRP A N 1
ATOM 586 C CA . TRP A 1 76 ? -6.169 -14.437 -3.577 1.00 95.38 76 TRP A CA 1
ATOM 587 C C . TRP A 1 76 ? -5.470 -15.779 -3.365 1.00 95.38 76 TRP A C 1
ATOM 589 O O . TRP A 1 76 ? -4.947 -16.396 -4.294 1.00 95.38 76 TRP A O 1
ATOM 599 N N . ASP A 1 77 ? -5.524 -16.276 -2.130 1.00 95.88 77 ASP A N 1
ATOM 600 C CA . ASP A 1 77 ? -5.136 -17.635 -1.778 1.00 95.88 77 ASP A CA 1
ATOM 601 C C . ASP A 1 77 ? -6.370 -18.529 -1.601 1.00 95.88 77 ASP A C 1
ATOM 603 O O . ASP A 1 77 ? -6.897 -18.668 -0.500 1.00 95.88 77 ASP A O 1
ATOM 607 N N . ARG A 1 78 ? -6.786 -19.193 -2.685 1.00 94.19 78 ARG A N 1
ATOM 608 C CA . ARG A 1 78 ? -7.919 -20.141 -2.716 1.00 94.19 78 ARG A CA 1
ATOM 609 C C . ARG A 1 78 ? -7.793 -21.313 -1.746 1.00 94.19 78 ARG A C 1
ATOM 611 O O . ARG A 1 78 ? -8.794 -21.829 -1.272 1.00 94.19 78 ARG A O 1
ATOM 618 N N . GLY A 1 79 ? -6.571 -21.775 -1.493 1.00 92.56 79 GLY A N 1
ATOM 619 C CA . GLY A 1 79 ? -6.333 -22.999 -0.723 1.00 92.56 79 GLY A CA 1
ATOM 620 C C . GLY A 1 79 ? -6.257 -22.771 0.785 1.00 92.56 79 GLY A C 1
ATOM 621 O O . GLY A 1 79 ? -6.095 -23.729 1.539 1.00 92.56 79 GLY A O 1
ATOM 622 N N . ARG A 1 80 ? -6.308 -21.514 1.241 1.00 93.62 80 ARG A N 1
ATOM 623 C CA . ARG A 1 80 ? -6.082 -21.172 2.646 1.00 93.62 80 ARG A CA 1
ATOM 624 C C . ARG A 1 80 ? -7.324 -21.458 3.476 1.00 93.62 80 ARG A C 1
ATOM 626 O O . ARG A 1 80 ? -8.301 -20.727 3.401 1.00 93.62 80 ARG A O 1
ATOM 633 N N . GLN A 1 81 ? -7.272 -22.472 4.329 1.00 95.12 81 GLN A N 1
ATOM 634 C CA . GLN A 1 81 ? -8.298 -22.657 5.354 1.00 95.12 81 GLN A CA 1
ATOM 635 C C . GLN A 1 81 ? -7.915 -21.867 6.604 1.00 95.12 81 GLN A C 1
ATOM 637 O O . GLN A 1 81 ? -6.901 -22.168 7.241 1.00 95.12 81 GLN A O 1
ATOM 642 N N . ALA A 1 82 ? -8.716 -20.857 6.928 1.00 95.19 82 ALA A N 1
ATOM 643 C CA . ALA A 1 82 ? -8.564 -20.014 8.105 1.00 95.19 82 ALA A CA 1
ATOM 644 C C . ALA A 1 82 ? -9.725 -20.256 9.076 1.00 95.19 82 ALA A C 1
ATOM 646 O O . ALA A 1 82 ? -10.828 -20.614 8.665 1.00 95.19 82 ALA A O 1
ATOM 647 N N . LYS A 1 83 ? -9.469 -20.073 10.371 1.00 96.88 83 LYS A N 1
ATOM 648 C CA . LYS A 1 83 ? -10.486 -20.118 11.427 1.00 96.88 83 LYS A CA 1
ATOM 649 C C . LYS A 1 83 ? -10.485 -18.804 12.190 1.00 96.88 83 LYS A C 1
ATOM 651 O O . LYS A 1 83 ? -9.449 -18.151 12.275 1.00 96.88 83 LYS A O 1
ATOM 656 N N . VAL A 1 84 ? -11.625 -18.440 12.772 1.00 97.69 84 VAL A N 1
ATOM 657 C CA . VAL A 1 84 ? -11.710 -17.285 13.677 1.00 97.69 84 VAL A CA 1
ATOM 658 C C . VAL A 1 84 ? -10.698 -17.457 14.812 1.00 97.69 84 VAL A C 1
ATOM 660 O O . VAL A 1 84 ? -10.636 -18.517 15.435 1.00 97.69 84 VAL A O 1
ATOM 663 N N . GLY A 1 85 ? -9.886 -16.426 15.046 1.00 97.62 85 GLY A N 1
ATOM 664 C CA . GLY A 1 85 ? -8.799 -16.445 16.026 1.00 97.62 85 GLY A CA 1
ATOM 665 C C . GLY A 1 85 ? -7.444 -16.946 15.508 1.00 97.62 85 GLY A C 1
ATOM 666 O O . GLY A 1 85 ? -6.454 -16.804 16.226 1.00 97.62 85 GLY A O 1
ATOM 667 N N . ASP A 1 86 ? -7.352 -17.477 14.281 1.00 97.75 86 ASP A N 1
ATOM 668 C CA . ASP A 1 86 ? -6.051 -17.750 13.657 1.00 97.75 86 ASP A CA 1
ATOM 669 C C . ASP A 1 86 ? -5.266 -16.439 13.485 1.00 97.75 86 ASP A C 1
ATOM 671 O O . ASP A 1 86 ? -5.836 -15.402 13.141 1.00 97.75 86 ASP A O 1
ATOM 675 N N . VAL A 1 87 ? -3.945 -16.499 13.677 1.00 98.19 87 VAL A N 1
ATOM 676 C CA . VAL A 1 87 ? -3.041 -15.357 13.485 1.00 98.19 87 VAL A CA 1
ATOM 677 C C . VAL A 1 87 ? -2.141 -15.601 12.280 1.00 98.19 87 VAL A C 1
ATOM 679 O O . VAL A 1 87 ? -1.466 -16.634 12.174 1.00 98.19 87 VAL A O 1
ATOM 682 N N . PHE A 1 88 ? -2.124 -14.624 11.382 1.00 97.94 88 PHE A N 1
ATOM 683 C CA . PHE A 1 88 ? -1.297 -14.597 10.189 1.00 97.94 88 PHE A CA 1
ATOM 684 C C . PHE A 1 88 ? -0.284 -13.462 10.268 1.00 97.94 88 PHE A C 1
ATOM 686 O O . PHE A 1 88 ? -0.631 -12.325 10.584 1.00 97.94 88 PHE A O 1
ATOM 693 N N . ASP A 1 89 ? 0.963 -13.773 9.933 1.00 98.12 89 ASP A N 1
ATOM 694 C CA . ASP A 1 89 ? 1.982 -12.778 9.636 1.00 98.12 89 ASP A CA 1
ATOM 695 C C . ASP A 1 89 ? 1.913 -12.473 8.137 1.00 98.12 89 ASP A C 1
ATOM 697 O O . ASP A 1 89 ? 1.944 -13.387 7.306 1.00 98.12 89 ASP A O 1
ATOM 701 N N . PHE A 1 90 ? 1.813 -11.196 7.780 1.00 97.88 90 PHE A N 1
ATOM 702 C CA . PHE A 1 90 ? 1.739 -10.757 6.392 1.00 97.88 90 PHE A CA 1
ATOM 703 C C . PHE A 1 90 ? 2.666 -9.573 6.123 1.00 97.88 90 PHE A C 1
ATOM 705 O O . PHE A 1 90 ? 3.009 -8.801 7.016 1.00 97.88 90 PHE A O 1
ATOM 712 N N . SER A 1 91 ? 3.076 -9.432 4.868 1.00 97.56 91 SER A N 1
ATOM 713 C CA . SER A 1 91 ? 3.840 -8.294 4.368 1.00 97.56 91 SER A CA 1
ATOM 714 C C . SER A 1 91 ? 3.495 -8.089 2.897 1.00 97.56 91 SER A C 1
ATOM 716 O O . SER A 1 91 ? 3.191 -9.039 2.173 1.00 97.56 91 SER A O 1
ATOM 718 N N . ALA A 1 92 ? 3.524 -6.838 2.461 1.00 97.50 92 ALA A N 1
ATOM 719 C CA . ALA A 1 92 ? 3.247 -6.463 1.087 1.00 97.50 92 ALA A CA 1
ATOM 720 C C . ALA A 1 92 ? 4.456 -5.775 0.464 1.00 97.50 92 ALA A C 1
ATOM 722 O O . ALA A 1 92 ? 5.268 -5.156 1.150 1.00 97.50 92 ALA A O 1
ATOM 723 N N . ARG A 1 93 ? 4.558 -5.864 -0.854 1.00 97.38 93 ARG A N 1
ATOM 724 C CA . ARG A 1 93 ? 5.505 -5.118 -1.667 1.00 97.38 93 ARG A CA 1
ATOM 725 C C . ARG A 1 93 ? 4.728 -4.378 -2.742 1.00 97.38 93 ARG A C 1
ATOM 727 O O . ARG A 1 93 ? 3.921 -4.985 -3.435 1.00 97.38 93 ARG A O 1
ATOM 734 N N . VAL A 1 94 ? 4.981 -3.088 -2.877 1.00 97.00 94 VAL A N 1
ATOM 735 C CA . VAL A 1 94 ? 4.369 -2.241 -3.899 1.00 97.00 94 VAL A CA 1
ATOM 736 C C . VAL A 1 94 ? 5.477 -1.687 -4.776 1.00 97.00 94 VAL A C 1
ATOM 738 O O . VAL A 1 94 ? 6.507 -1.260 -4.263 1.00 97.00 94 VAL A O 1
ATOM 741 N N . TRP A 1 95 ? 5.286 -1.711 -6.089 1.00 96.44 95 TRP A N 1
ATOM 742 C CA . TRP A 1 95 ? 6.143 -0.995 -7.027 1.00 96.44 95 TRP A CA 1
ATOM 743 C C . TRP A 1 95 ? 5.459 0.323 -7.351 1.00 96.44 95 TRP A C 1
ATOM 745 O O . TRP A 1 95 ? 4.378 0.309 -7.930 1.00 96.44 95 TRP A O 1
ATOM 755 N N . TYR A 1 96 ? 6.056 1.432 -6.930 1.00 94.62 96 TYR A N 1
ATOM 756 C CA . TYR A 1 96 ? 5.543 2.778 -7.157 1.00 94.62 96 TYR A CA 1
ATOM 757 C C . TYR A 1 96 ? 6.557 3.556 -7.994 1.00 94.62 96 TYR A C 1
ATOM 759 O O . TYR A 1 96 ? 7.707 3.700 -7.577 1.00 94.62 96 TYR A O 1
ATOM 767 N N . GLU A 1 97 ? 6.154 4.003 -9.184 1.00 91.75 97 GLU A N 1
ATOM 768 C CA . GLU A 1 97 ? 7.021 4.660 -10.173 1.00 91.75 97 GLU A CA 1
ATOM 769 C C . GLU A 1 97 ? 8.332 3.875 -10.420 1.00 91.75 97 GLU A C 1
ATOM 771 O O . GLU A 1 97 ? 9.433 4.425 -10.472 1.00 91.75 97 GLU A O 1
ATOM 776 N N . GLY A 1 98 ? 8.223 2.546 -10.526 1.00 91.69 98 GLY A N 1
ATOM 777 C CA . GLY A 1 98 ? 9.346 1.619 -10.695 1.00 91.69 98 GLY A CA 1
ATOM 778 C C . GLY A 1 98 ? 10.185 1.333 -9.438 1.00 91.69 98 GLY A C 1
ATOM 779 O O . GLY A 1 98 ? 11.060 0.463 -9.489 1.00 91.69 98 GLY A O 1
ATOM 780 N N . ILE A 1 99 ? 9.928 1.997 -8.307 1.00 92.25 99 ILE A N 1
ATOM 781 C CA . ILE A 1 99 ? 10.665 1.809 -7.049 1.00 92.25 99 ILE A CA 1
ATOM 782 C C . ILE A 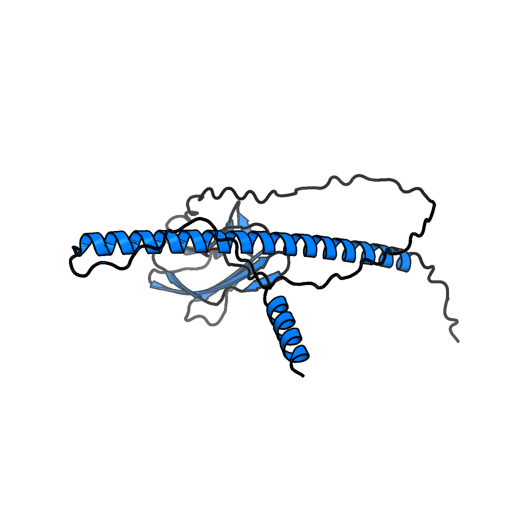1 99 ? 9.906 0.826 -6.139 1.00 92.25 99 ILE A C 1
ATOM 784 O O . ILE A 1 99 ? 8.720 1.023 -5.867 1.00 92.25 99 ILE A O 1
ATOM 788 N N . PRO A 1 100 ? 10.551 -0.249 -5.643 1.00 95.00 100 PRO A N 1
ATOM 789 C CA . PRO A 1 100 ? 9.901 -1.202 -4.754 1.00 95.00 100 PRO A CA 1
ATOM 790 C C . PRO A 1 100 ? 9.895 -0.708 -3.301 1.00 95.00 100 PRO A C 1
ATOM 792 O O . PRO A 1 100 ? 10.940 -0.597 -2.661 1.00 95.00 100 PRO A O 1
ATOM 795 N N . TYR A 1 101 ? 8.706 -0.535 -2.736 1.00 95.44 101 TYR A N 1
ATOM 796 C CA . TYR A 1 101 ? 8.482 -0.286 -1.317 1.00 95.44 101 TYR A CA 1
ATOM 797 C C . TYR A 1 101 ? 7.992 -1.566 -0.642 1.00 95.44 101 TYR A C 1
ATOM 799 O O . TYR A 1 101 ? 7.162 -2.295 -1.184 1.00 95.44 101 TYR A O 1
ATOM 807 N N . THR A 1 102 ? 8.489 -1.856 0.562 1.00 95.75 102 THR A N 1
ATOM 808 C CA . THR A 1 102 ? 8.054 -3.025 1.344 1.00 95.75 102 THR A CA 1
ATOM 809 C C . THR A 1 102 ? 7.313 -2.575 2.594 1.00 95.75 102 THR A C 1
ATOM 811 O O . THR A 1 102 ? 7.862 -1.850 3.421 1.00 95.75 102 THR A O 1
ATOM 814 N N . TYR A 1 103 ? 6.072 -3.029 2.731 1.00 94.75 103 TYR A N 1
ATOM 815 C CA . TYR A 1 103 ? 5.270 -2.838 3.925 1.00 94.75 103 TYR A CA 1
ATOM 816 C C . TYR A 1 103 ? 5.825 -3.726 5.047 1.00 94.75 103 TYR A C 1
ATOM 818 O O . TYR A 1 103 ? 6.052 -4.926 4.813 1.00 94.75 103 TYR A O 1
ATOM 826 N N . PRO A 1 104 ? 6.068 -3.170 6.249 1.00 93.94 104 PRO A N 1
ATOM 827 C CA . PRO A 1 104 ? 6.617 -3.933 7.360 1.00 93.94 104 PRO A CA 1
ATOM 828 C C . PRO A 1 104 ? 5.725 -5.130 7.692 1.00 93.94 104 PRO A C 1
ATOM 830 O O . PRO A 1 104 ? 4.512 -5.109 7.483 1.00 93.94 104 PRO A O 1
ATOM 833 N N . SER A 1 105 ? 6.344 -6.195 8.201 1.00 95.81 105 SER A N 1
ATOM 834 C CA . SER A 1 105 ? 5.602 -7.390 8.592 1.00 95.81 105 SER A CA 1
ATOM 835 C C . SER A 1 105 ? 4.629 -7.046 9.714 1.00 95.81 105 SER A C 1
ATOM 837 O O . SER A 1 105 ? 5.055 -6.603 10.779 1.00 95.81 105 SER A O 1
ATOM 839 N N . ASN A 1 106 ? 3.347 -7.306 9.485 1.00 97.12 106 ASN A N 1
ATOM 840 C CA . ASN A 1 106 ? 2.277 -7.086 10.446 1.00 97.12 106 ASN A CA 1
ATOM 841 C C . ASN A 1 106 ? 1.536 -8.386 10.743 1.00 97.12 106 ASN A C 1
ATOM 843 O O . ASN A 1 106 ? 1.652 -9.377 10.019 1.00 97.12 106 ASN A O 1
ATOM 847 N N . LYS A 1 107 ? 0.791 -8.373 11.848 1.00 97.88 107 LYS A N 1
ATOM 848 C CA . LYS A 1 107 ? -0.031 -9.496 12.292 1.00 97.88 107 LYS A CA 1
ATOM 849 C C . LYS A 1 107 ? -1.495 -9.188 12.063 1.00 97.88 107 LYS A C 1
ATOM 851 O O . LYS A 1 107 ? -1.958 -8.098 12.387 1.00 97.88 107 LYS A O 1
ATOM 856 N N . TRP A 1 108 ? -2.213 -10.169 11.543 1.00 98.00 108 TRP A N 1
ATOM 857 C CA . TRP A 1 108 ? -3.654 -10.122 11.378 1.00 98.00 108 TRP A CA 1
ATOM 858 C C . TRP A 1 108 ? -4.278 -11.332 12.061 1.00 98.00 108 TRP A C 1
ATOM 860 O O . TRP A 1 108 ? -3.926 -12.473 11.759 1.00 98.00 108 TRP A O 1
ATOM 870 N N . THR A 1 109 ? -5.191 -11.073 12.992 1.00 98.12 109 THR A N 1
ATOM 871 C CA . THR A 1 109 ? -6.011 -12.107 13.624 1.00 98.12 109 THR A CA 1
ATOM 872 C C . THR A 1 109 ? -7.335 -12.165 12.892 1.00 98.12 109 THR A C 1
ATOM 874 O O . THR A 1 109 ? -7.978 -11.128 12.756 1.00 98.12 109 THR A O 1
ATOM 877 N N . VAL A 1 110 ? -7.746 -13.352 12.447 1.00 97.94 110 VAL A N 1
ATOM 878 C CA . VAL A 1 110 ? -9.010 -13.552 11.725 1.00 97.94 110 VAL A CA 1
ATOM 879 C C . VAL A 1 110 ? -10.175 -13.170 12.644 1.00 97.94 110 VAL A C 1
ATOM 881 O O . VAL A 1 110 ? -10.421 -13.895 13.615 1.00 97.94 110 VAL A O 1
ATOM 884 N N . PRO A 1 111 ? -10.888 -12.061 12.370 1.00 96.88 111 PRO A N 1
ATOM 885 C CA . PRO A 1 111 ? -11.966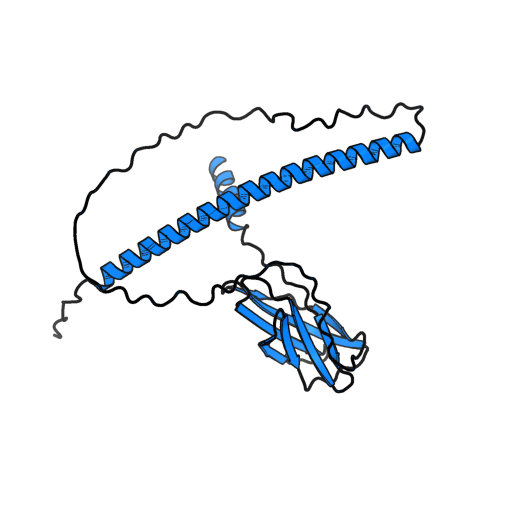 -11.609 13.242 1.00 96.88 111 PRO A CA 1
ATOM 886 C C . PRO A 1 111 ? -13.254 -12.398 12.986 1.00 96.88 111 PRO A C 1
ATOM 888 O O . PRO A 1 111 ? -13.939 -12.793 13.921 1.00 96.88 111 PRO A O 1
ATOM 891 N N . GLU A 1 112 ? -13.549 -12.658 11.715 1.00 96.44 112 GLU A N 1
ATOM 892 C CA . GLU A 1 112 ? -14.766 -13.295 11.230 1.00 96.44 112 GLU A CA 1
ATOM 893 C C . GLU A 1 112 ? -14.474 -13.995 9.896 1.00 96.44 112 GLU A C 1
ATOM 895 O O . GLU A 1 112 ? -13.494 -13.676 9.212 1.00 96.44 112 GLU A O 1
ATOM 900 N N . LEU A 1 113 ? -15.310 -14.973 9.551 1.00 96.31 113 LEU A N 1
ATOM 901 C CA . LEU A 1 113 ? -15.304 -15.642 8.257 1.00 96.31 113 LEU A CA 1
ATOM 902 C C . LEU A 1 113 ? -16.476 -15.114 7.431 1.00 96.31 113 LEU A C 1
ATOM 904 O O . LEU A 1 113 ? -17.622 -15.255 7.845 1.00 96.31 113 LEU A O 1
ATOM 908 N N . VAL A 1 114 ? -16.191 -14.536 6.269 1.00 96.12 114 VAL A N 1
ATOM 909 C CA . VAL A 1 114 ? -17.218 -14.032 5.350 1.00 96.12 114 VAL A CA 1
ATOM 910 C C . VAL A 1 114 ? -17.733 -15.158 4.446 1.00 96.12 114 VAL A C 1
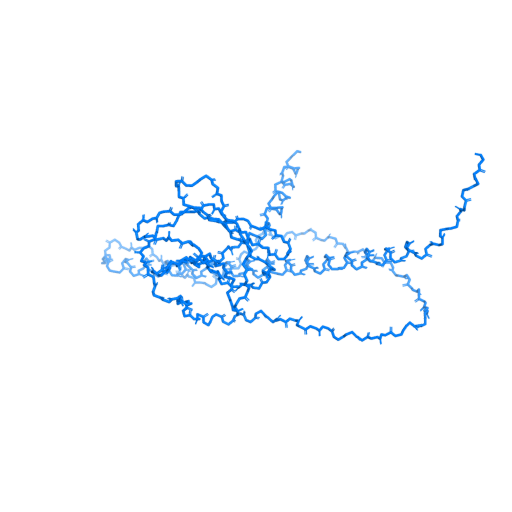ATOM 912 O O . VAL A 1 114 ? -16.997 -16.096 4.132 1.00 96.12 114 VAL A O 1
ATOM 915 N N . GLU A 1 115 ? -19.001 -15.100 4.034 1.00 93.56 115 GLU A N 1
ATOM 916 C CA . GLU A 1 115 ? -19.569 -16.063 3.071 1.00 93.56 115 GLU A CA 1
ATOM 917 C C . GL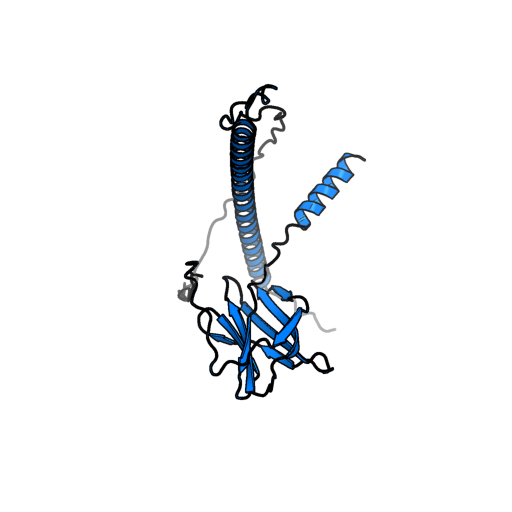U A 1 115 ? -19.132 -15.750 1.636 1.00 93.56 115 GLU A C 1
ATOM 919 O O . GLU A 1 115 ? -18.818 -16.654 0.862 1.00 93.56 115 GLU A O 1
ATOM 924 N N . GLU A 1 116 ? -19.052 -14.459 1.318 1.00 92.75 116 GLU A N 1
ATOM 925 C CA . GLU A 1 116 ? -18.617 -13.914 0.039 1.00 92.75 116 GLU A CA 1
ATOM 926 C C . GLU A 1 116 ? -17.692 -12.720 0.294 1.00 92.75 116 GLU A C 1
ATOM 928 O O . GLU A 1 116 ? -17.854 -11.988 1.274 1.00 92.75 116 GLU A O 1
ATOM 933 N N . PHE A 1 117 ? -16.691 -12.528 -0.566 1.00 90.19 117 PHE A N 1
ATOM 934 C CA . PHE A 1 117 ? -15.811 -11.372 -0.443 1.00 90.19 117 PHE A CA 1
ATOM 935 C C . PHE A 1 117 ? -16.597 -10.108 -0.753 1.00 90.19 117 PHE A C 1
ATOM 937 O O . PHE A 1 117 ? -17.117 -9.946 -1.853 1.00 90.19 117 PHE A O 1
ATOM 944 N N . THR A 1 118 ? -16.659 -9.210 0.219 1.00 85.38 118 THR A N 1
ATOM 945 C CA . THR A 1 118 ? -17.244 -7.890 0.022 1.00 85.38 118 THR A CA 1
ATOM 946 C C . THR A 1 118 ? -16.110 -6.909 -0.205 1.00 85.38 118 THR A C 1
ATOM 948 O O . THR A 1 118 ? -15.301 -6.672 0.698 1.00 85.38 118 THR A O 1
ATOM 951 N N . ASP A 1 119 ? -16.033 -6.345 -1.405 1.00 79.06 119 ASP A N 1
ATOM 952 C CA . ASP A 1 119 ? -15.153 -5.209 -1.638 1.00 79.06 119 ASP A CA 1
ATOM 953 C C . ASP A 1 119 ? -15.718 -4.007 -0.855 1.00 79.06 119 ASP A C 1
ATOM 955 O O . ASP A 1 119 ? -16.941 -3.855 -0.739 1.00 79.06 119 ASP A O 1
ATOM 959 N N . PRO A 1 120 ? -14.865 -3.193 -0.211 1.00 72.44 120 PRO A N 1
ATOM 960 C CA . PRO A 1 120 ? -15.341 -2.086 0.601 1.00 72.44 120 PRO A CA 1
ATOM 961 C C . PRO A 1 120 ? -16.111 -1.106 -0.291 1.00 72.44 120 PRO A C 1
ATOM 963 O O . PRO A 1 120 ? -15.782 -0.972 -1.474 1.00 72.44 120 PRO A O 1
ATOM 966 N N . PRO A 1 121 ? -17.116 -0.403 0.259 1.00 66.88 121 PRO A N 1
ATOM 967 C CA . PRO A 1 121 ? -17.842 0.598 -0.505 1.00 66.88 121 PRO A CA 1
ATOM 968 C C . PRO A 1 121 ? -16.839 1.582 -1.106 1.00 66.88 121 PRO A C 1
ATOM 970 O O . PRO A 1 121 ? -15.951 2.064 -0.398 1.00 66.88 121 PRO A O 1
ATOM 973 N N . HIS A 1 122 ? -16.967 1.846 -2.407 1.00 60.72 122 HIS A N 1
ATOM 974 C CA . HIS A 1 122 ? -16.162 2.849 -3.087 1.00 60.72 122 HIS A CA 1
ATOM 975 C C . HIS A 1 122 ? -16.345 4.182 -2.356 1.00 60.72 122 HIS A C 1
ATOM 977 O O . HIS A 1 122 ? -17.367 4.849 -2.498 1.00 60.72 122 HIS A O 1
ATOM 983 N N . THR A 1 123 ? -15.369 4.580 -1.543 1.00 57.75 123 THR A N 1
ATOM 984 C CA . THR A 1 123 ? -15.221 5.988 -1.201 1.00 57.75 123 THR A CA 1
ATOM 985 C C . THR A 1 123 ? -14.821 6.666 -2.496 1.00 57.75 123 THR A C 1
ATOM 987 O O . THR A 1 123 ? -13.707 6.459 -2.977 1.00 57.75 123 THR A O 1
ATOM 990 N N . GLU A 1 124 ? -15.763 7.400 -3.087 1.00 55.72 124 GLU A N 1
ATOM 991 C CA . GLU A 1 124 ? -15.560 8.302 -4.219 1.00 55.72 124 GLU A CA 1
ATOM 992 C C . GLU A 1 124 ? -14.595 9.424 -3.805 1.00 55.72 124 GLU A C 1
ATOM 994 O O . GLU A 1 124 ? -14.961 10.585 -3.655 1.00 55.72 124 GLU A O 1
ATOM 999 N N . THR A 1 125 ? -13.335 9.086 -3.559 1.00 52.78 125 THR A N 1
ATOM 1000 C CA . THR A 1 125 ? -12.261 10.061 -3.632 1.00 52.78 125 THR A CA 1
ATOM 1001 C C . THR A 1 125 ? -11.935 10.145 -5.114 1.00 52.78 125 THR A C 1
ATOM 1003 O O . THR A 1 125 ? -11.209 9.307 -5.648 1.00 52.78 125 THR A O 1
ATOM 1006 N N . GLU A 1 126 ? -12.581 11.087 -5.803 1.00 47.94 126 GLU A N 1
ATOM 1007 C CA . GLU A 1 126 ? -12.313 11.441 -7.196 1.00 47.94 126 GLU A CA 1
ATOM 1008 C C . GLU A 1 126 ? -10.873 11.957 -7.354 1.00 47.94 126 GLU A C 1
ATOM 1010 O O . GLU A 1 126 ? -10.641 13.140 -7.562 1.00 47.94 126 GLU A O 1
ATOM 1015 N N . ASP A 1 127 ? -9.888 11.070 -7.306 1.00 52.25 127 ASP A N 1
ATOM 1016 C CA . ASP A 1 127 ? -8.592 11.301 -7.928 1.00 52.25 127 ASP A CA 1
ATOM 1017 C C . ASP A 1 127 ? -8.481 10.302 -9.070 1.00 52.25 127 ASP A C 1
ATOM 1019 O O . ASP A 1 127 ? -7.874 9.234 -8.981 1.00 52.25 127 ASP A O 1
ATOM 1023 N N . ASN A 1 128 ? -9.156 10.663 -10.165 1.00 48.81 128 ASN A N 1
ATOM 1024 C CA . ASN A 1 128 ? -8.979 10.055 -11.471 1.00 48.81 128 ASN A CA 1
ATOM 1025 C C . ASN A 1 128 ? -7.483 10.057 -11.800 1.00 48.81 128 ASN A C 1
ATOM 1027 O O . ASN A 1 128 ? -6.940 11.048 -12.294 1.00 48.81 128 ASN A O 1
ATOM 1031 N N . CYS A 1 129 ? -6.813 8.929 -11.576 1.00 56.69 129 CYS A N 1
ATOM 1032 C CA . CYS A 1 129 ? -5.563 8.639 -12.247 1.00 56.69 129 CYS A CA 1
ATOM 1033 C C . CYS A 1 129 ? -5.905 8.566 -13.730 1.00 56.69 129 CYS A C 1
ATOM 1035 O O . CYS A 1 129 ? -6.352 7.526 -14.213 1.00 56.69 129 CYS A O 1
ATOM 1037 N N . ILE A 1 130 ? -5.784 9.691 -14.441 1.00 48.06 130 ILE A N 1
ATOM 1038 C CA . ILE A 1 130 ? -5.966 9.743 -15.886 1.00 48.06 130 ILE A CA 1
ATOM 1039 C C . ILE A 1 130 ? -4.988 8.721 -16.451 1.00 48.06 130 ILE A C 1
ATOM 1041 O O . ILE A 1 130 ? -3.782 8.968 -16.529 1.00 48.06 130 ILE A O 1
ATOM 1045 N N . GLN A 1 131 ? -5.507 7.550 -16.817 1.00 47.22 131 GLN A N 1
ATOM 1046 C CA . GLN A 1 131 ? -4.786 6.612 -17.645 1.00 47.22 131 GLN A CA 1
ATOM 1047 C C . GLN A 1 131 ? -4.498 7.379 -18.928 1.00 47.22 131 GLN A C 1
ATOM 1049 O O . GLN A 1 131 ? -5.386 7.615 -19.748 1.00 47.22 131 GLN A O 1
ATOM 1054 N N . THR A 1 132 ? -3.259 7.843 -19.078 1.00 39.69 132 THR A N 1
ATOM 1055 C CA . THR A 1 132 ? -2.768 8.335 -20.362 1.00 39.69 132 THR A CA 1
ATOM 1056 C C . THR A 1 132 ? -2.560 7.103 -21.229 1.00 39.69 132 THR A C 1
ATOM 1058 O O . THR A 1 132 ? -1.447 6.628 -21.440 1.00 39.69 132 THR A O 1
ATOM 1061 N N . THR A 1 133 ? -3.675 6.532 -21.665 1.00 43.81 133 THR A N 1
ATOM 1062 C CA . THR A 1 133 ? -3.720 5.493 -22.672 1.00 43.81 133 THR A CA 1
ATOM 1063 C C . THR A 1 133 ? -3.401 6.173 -23.998 1.00 43.81 133 THR A C 1
ATOM 1065 O O . THR A 1 133 ? -4.164 6.989 -24.503 1.00 43.81 133 THR A O 1
ATOM 1068 N N . GLU A 1 134 ? -2.221 5.833 -24.513 1.00 43.00 134 GLU A N 1
ATOM 1069 C CA . GLU A 1 134 ? -1.825 5.905 -25.920 1.00 43.00 134 GLU A CA 1
ATOM 1070 C C . GLU A 1 134 ? -1.616 7.300 -26.536 1.00 43.00 134 GLU A C 1
ATOM 1072 O O . GLU A 1 134 ? -2.482 7.901 -27.166 1.00 43.00 134 GLU A O 1
ATOM 1077 N N . LEU A 1 135 ? -0.355 7.748 -26.513 1.00 38.66 135 LEU A N 1
ATOM 1078 C CA . LEU A 1 135 ? 0.162 8.616 -27.571 1.00 38.66 135 LEU A CA 1
ATOM 1079 C C . LEU A 1 135 ? 0.013 7.890 -28.923 1.00 38.66 135 LEU A C 1
ATOM 1081 O O . LEU A 1 135 ? 0.605 6.817 -29.100 1.00 38.66 135 LEU A O 1
ATOM 1085 N N . PRO A 1 136 ? -0.702 8.456 -29.914 1.00 40.50 136 PRO A N 1
ATOM 1086 C CA . PRO A 1 136 ? -0.746 7.868 -31.239 1.00 40.50 136 PRO A CA 1
ATOM 1087 C C . PRO A 1 136 ? 0.663 7.919 -31.830 1.00 40.50 136 PRO A C 1
ATOM 1089 O O . PRO A 1 136 ? 1.277 8.985 -31.921 1.00 40.50 136 PRO A O 1
ATOM 1092 N N . LYS A 1 137 ? 1.175 6.756 -32.256 1.00 45.16 137 LYS A N 1
ATOM 1093 C CA . LYS A 1 137 ? 2.393 6.620 -33.068 1.00 45.16 137 LYS A CA 1
ATOM 1094 C C . LYS A 1 137 ? 2.222 7.401 -34.374 1.00 45.16 137 LYS A C 1
ATOM 1096 O O . LYS A 1 137 ? 1.882 6.842 -35.415 1.00 45.16 137 LYS A O 1
ATOM 1101 N N . LYS A 1 138 ? 2.475 8.708 -34.342 1.00 41.94 138 LYS A N 1
ATOM 1102 C CA . LYS A 1 138 ? 2.584 9.525 -35.546 1.00 41.94 138 LYS A CA 1
ATOM 1103 C C . LYS A 1 138 ? 3.956 9.253 -36.154 1.00 41.94 138 LYS A C 1
ATOM 1105 O O . LYS A 1 138 ? 4.968 9.760 -35.680 1.00 41.94 138 LYS A O 1
ATOM 1110 N N . LYS A 1 139 ? 3.978 8.425 -37.205 1.00 48.53 139 LYS A N 1
ATOM 1111 C CA . LYS A 1 139 ? 5.081 8.363 -38.173 1.00 48.53 139 LYS A CA 1
ATOM 1112 C C . LYS A 1 139 ? 5.352 9.787 -38.660 1.00 48.53 139 LYS A C 1
ATOM 1114 O O . LYS A 1 139 ? 4.561 10.329 -39.429 1.00 48.53 139 LYS A O 1
ATOM 1119 N N . ILE A 1 140 ? 6.449 10.386 -38.216 1.00 44.62 140 ILE A N 1
ATOM 1120 C CA . ILE A 1 140 ? 7.002 11.586 -38.835 1.00 44.62 140 ILE A CA 1
ATOM 1121 C C . ILE A 1 140 ? 8.248 11.134 -39.586 1.00 44.62 140 ILE A C 1
ATOM 1123 O O . ILE A 1 140 ? 9.170 10.573 -39.002 1.00 44.62 140 ILE A O 1
ATOM 1127 N N . LYS A 1 141 ? 8.179 11.306 -40.909 1.00 43.62 141 LYS A N 1
ATOM 1128 C CA . LYS A 1 141 ? 9.273 11.143 -41.861 1.00 43.62 141 LYS A CA 1
ATOM 1129 C C . LYS A 1 141 ? 10.421 12.086 -41.495 1.00 43.62 141 LYS A C 1
ATOM 1131 O O . LYS A 1 141 ? 10.182 13.259 -41.220 1.00 43.62 141 LYS A O 1
ATOM 1136 N N . GLU A 1 142 ? 11.633 11.553 -41.540 1.00 47.72 142 GLU A N 1
ATOM 1137 C CA . GLU A 1 142 ? 12.886 12.302 -41.643 1.00 47.72 142 GLU A CA 1
ATOM 1138 C C . GLU A 1 142 ? 12.930 13.085 -42.965 1.00 47.72 142 GLU A C 1
ATOM 1140 O O . GLU A 1 142 ? 12.499 12.530 -43.975 1.00 47.72 142 GLU A O 1
ATOM 1145 N N . GLU A 1 143 ? 13.396 14.346 -42.939 1.00 47.88 143 GLU A N 1
ATOM 1146 C CA . GLU A 1 143 ? 14.459 14.956 -43.786 1.00 47.88 143 GLU A CA 1
ATOM 1147 C C . GLU A 1 143 ? 14.522 16.505 -43.585 1.00 47.88 143 GLU A C 1
ATOM 1149 O O . GLU A 1 143 ? 13.601 17.055 -42.980 1.00 47.88 143 GLU A O 1
ATOM 1154 N N . PRO A 1 144 ? 15.585 17.243 -43.991 1.00 46.97 144 PRO A N 1
ATOM 1155 C CA . PRO A 1 144 ? 16.761 17.484 -43.151 1.00 46.97 144 PRO A CA 1
ATOM 1156 C C . PRO A 1 144 ? 17.101 18.983 -42.926 1.00 46.97 144 PRO A C 1
AT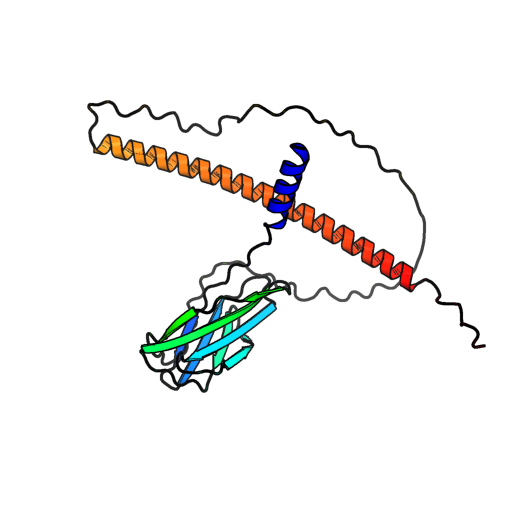OM 1158 O O . PRO A 1 144 ? 16.501 19.882 -43.502 1.00 46.97 144 PRO A O 1
ATOM 1161 N N . GLU A 1 145 ? 18.125 19.193 -42.085 1.00 37.38 145 GLU A N 1
ATOM 1162 C CA . GLU A 1 145 ? 19.145 20.265 -42.117 1.00 37.38 145 GLU A CA 1
ATOM 1163 C C . GLU A 1 145 ? 18.738 21.760 -42.145 1.00 37.38 145 GLU A C 1
ATOM 1165 O O . GLU A 1 145 ? 18.215 22.278 -43.126 1.00 37.38 145 GLU A O 1
ATOM 1170 N N . ASN A 1 146 ? 19.180 22.526 -41.131 1.00 36.25 146 ASN A N 1
ATOM 1171 C CA . ASN A 1 146 ? 20.328 23.462 -41.225 1.00 36.25 146 ASN A CA 1
ATOM 1172 C C . ASN A 1 146 ? 20.238 24.656 -40.229 1.00 36.25 146 ASN A C 1
ATOM 1174 O O . ASN A 1 146 ? 19.164 25.180 -39.944 1.00 36.25 146 ASN A O 1
ATOM 1178 N N . LYS A 1 147 ? 21.427 25.130 -39.819 1.00 39.81 147 LYS A N 1
ATOM 1179 C CA . LYS A 1 147 ? 21.813 26.422 -39.204 1.00 39.81 147 LYS A CA 1
ATOM 1180 C C . LYS A 1 147 ? 21.632 26.641 -37.697 1.00 39.81 147 LYS A C 1
ATOM 1182 O O . LYS A 1 147 ? 20.714 27.292 -37.212 1.00 39.81 147 LYS A O 1
ATOM 1187 N N . GLU A 1 148 ? 22.645 26.164 -36.976 1.00 42.59 148 GLU A N 1
ATOM 1188 C CA . GLU A 1 148 ? 23.618 26.987 -36.234 1.00 42.59 148 GLU A CA 1
ATOM 1189 C C . GLU A 1 148 ? 23.253 28.471 -36.006 1.00 42.59 148 GLU A C 1
ATOM 1191 O O . GLU A 1 148 ? 23.251 29.276 -36.934 1.00 42.59 148 GLU A O 1
ATOM 1196 N N . THR A 1 149 ? 23.055 28.867 -34.744 1.00 38.66 149 THR A N 1
ATOM 1197 C CA . THR A 1 149 ? 23.488 30.184 -34.244 1.00 38.66 149 THR A CA 1
ATOM 1198 C C . THR A 1 149 ? 23.746 30.112 -32.737 1.00 38.66 149 THR A C 1
ATOM 1200 O O . THR A 1 149 ? 22.833 30.076 -31.912 1.00 38.66 149 THR A O 1
ATOM 1203 N N . THR A 1 150 ? 25.030 30.120 -32.404 1.00 43.59 150 THR A N 1
ATOM 1204 C CA . THR A 1 150 ? 25.626 30.387 -31.094 1.00 43.59 150 THR A CA 1
ATOM 1205 C C . THR A 1 150 ? 25.148 31.729 -30.531 1.00 43.59 150 THR A C 1
ATOM 1207 O O . THR A 1 150 ? 25.292 32.759 -31.189 1.00 43.59 150 THR A O 1
ATOM 1210 N N . ARG A 1 151 ? 24.631 31.750 -29.295 1.00 38.66 151 ARG A N 1
ATOM 1211 C CA . ARG A 1 151 ? 24.562 32.972 -28.475 1.00 38.66 151 ARG A CA 1
ATOM 1212 C C . ARG A 1 151 ? 25.000 32.688 -27.041 1.00 38.66 151 ARG A C 1
ATOM 1214 O O . ARG A 1 151 ? 24.565 31.725 -26.417 1.00 38.66 151 ARG A O 1
ATOM 1221 N N . GLU A 1 152 ? 25.898 33.552 -26.589 1.00 43.06 152 GLU A N 1
ATOM 1222 C CA . GLU A 1 152 ? 26.616 33.559 -25.318 1.00 43.06 152 GLU A CA 1
ATOM 1223 C C . GLU A 1 152 ? 25.701 33.589 -24.078 1.00 43.06 152 GLU A C 1
ATOM 1225 O O . GLU A 1 152 ? 24.621 34.191 -24.108 1.00 43.06 152 GLU A O 1
ATOM 1230 N N . PRO A 1 153 ? 26.147 33.020 -22.943 1.00 41.72 153 PRO A N 1
ATOM 1231 C CA . PRO A 1 153 ? 25.455 33.161 -21.672 1.00 41.72 153 PRO A CA 1
ATOM 1232 C C . PRO A 1 153 ? 25.632 34.578 -21.106 1.00 41.72 153 PRO A C 1
ATOM 1234 O O . PRO A 1 153 ? 26.730 35.000 -20.736 1.00 41.72 153 PRO A O 1
ATOM 1237 N N . LYS A 1 154 ? 24.519 35.313 -20.985 1.00 38.53 154 LYS A N 1
ATOM 1238 C CA . LYS A 1 154 ? 24.463 36.552 -20.202 1.00 38.53 154 LYS A CA 1
ATOM 1239 C C . LYS A 1 154 ? 24.708 36.248 -18.723 1.00 38.53 154 LYS A C 1
ATOM 1241 O O . LYS A 1 154 ? 23.979 35.495 -18.085 1.00 38.53 154 LYS A O 1
ATOM 1246 N N . LYS A 1 155 ? 25.735 36.912 -18.206 1.00 40.56 155 LYS A N 1
ATOM 1247 C CA . LYS A 1 155 ? 26.148 37.033 -16.808 1.00 40.56 155 LYS A CA 1
ATOM 1248 C C . LYS A 1 155 ? 25.023 37.700 -15.999 1.00 40.56 155 LYS A C 1
ATOM 1250 O O . LYS A 1 155 ? 24.837 38.911 -16.099 1.00 40.56 155 LYS A O 1
ATOM 1255 N N . VAL A 1 156 ? 24.262 36.927 -15.225 1.00 40.50 156 VAL A N 1
ATOM 1256 C CA . VAL A 1 156 ? 23.337 37.472 -14.219 1.00 40.50 156 VAL A CA 1
ATOM 1257 C C . VAL A 1 156 ? 24.119 37.626 -12.919 1.00 40.50 156 VAL A C 1
ATOM 1259 O O . VAL A 1 156 ? 24.645 36.656 -12.378 1.00 40.50 156 VAL A O 1
ATOM 1262 N N . LYS A 1 157 ? 24.269 38.881 -12.488 1.00 34.62 157 LYS A N 1
ATOM 1263 C CA . LYS A 1 157 ? 24.846 39.267 -11.200 1.00 34.62 157 LYS A CA 1
ATOM 1264 C C . LYS A 1 157 ? 23.990 38.694 -10.072 1.00 34.62 157 LYS A C 1
ATOM 1266 O O . LYS A 1 157 ? 22.779 38.890 -10.070 1.00 34.62 157 LYS A O 1
ATOM 1271 N N . SER A 1 158 ? 24.642 38.040 -9.117 1.00 38.50 158 SER A N 1
ATOM 1272 C CA . SER A 1 158 ? 24.102 37.824 -7.782 1.00 38.50 158 SER A CA 1
ATOM 1273 C C . SER A 1 158 ? 24.084 39.163 -7.043 1.00 38.50 158 SER A C 1
ATOM 1275 O O . SER A 1 158 ? 25.143 39.744 -6.796 1.00 38.50 158 SER A O 1
ATOM 1277 N N . GLU A 1 159 ? 22.896 39.647 -6.705 1.00 36.94 159 GLU A N 1
ATOM 1278 C CA . GLU A 1 159 ? 22.708 40.599 -5.613 1.00 36.94 159 GLU A CA 1
ATOM 1279 C C . GLU A 1 159 ? 22.294 39.798 -4.382 1.00 36.94 159 GLU A C 1
ATOM 1281 O O . GLU A 1 159 ? 21.173 39.318 -4.246 1.00 36.94 159 GLU A O 1
ATOM 1286 N N . GLU A 1 160 ? 23.289 39.596 -3.529 1.00 49.94 160 GLU A N 1
ATOM 1287 C CA . GLU A 1 160 ? 23.154 39.270 -2.123 1.00 49.94 160 GLU A CA 1
ATOM 1288 C C . GLU A 1 160 ? 22.914 40.598 -1.403 1.00 49.94 160 GLU A C 1
ATOM 1290 O O . GLU A 1 160 ? 23.824 41.422 -1.322 1.00 49.94 160 GLU A O 1
ATOM 1295 N N . GLN A 1 161 ? 21.687 40.838 -0.941 1.00 37.09 161 GLN A N 1
ATOM 1296 C CA . GLN A 1 161 ? 21.401 41.904 0.014 1.00 37.09 161 GLN A CA 1
ATOM 1297 C C . GLN A 1 161 ? 20.126 41.602 0.807 1.00 37.09 161 GLN A C 1
ATOM 1299 O O . GLN A 1 161 ? 19.056 41.399 0.244 1.00 37.09 161 GLN A O 1
ATOM 1304 N N . ASP A 1 162 ? 20.314 41.570 2.126 1.00 43.19 162 ASP A N 1
ATOM 1305 C CA . ASP A 1 162 ? 19.370 41.959 3.172 1.00 43.19 162 ASP A CA 1
ATOM 1306 C C . ASP A 1 162 ? 17.905 41.521 3.051 1.00 43.19 162 ASP A C 1
ATOM 1308 O O . ASP A 1 162 ? 17.071 42.183 2.440 1.00 43.19 162 ASP A O 1
ATOM 1312 N N . LEU A 1 163 ? 17.549 40.491 3.825 1.00 43.03 163 LEU A N 1
ATOM 1313 C CA . LEU A 1 163 ? 16.204 40.383 4.395 1.00 43.03 163 LEU A CA 1
ATOM 1314 C C . LEU A 1 163 ? 16.236 39.696 5.766 1.00 43.03 163 LEU A C 1
ATOM 1316 O O . LEU A 1 163 ? 15.650 38.644 6.010 1.00 43.03 163 LEU A O 1
ATOM 1320 N N . LEU A 1 164 ? 16.922 40.354 6.702 1.00 48.44 164 LEU A N 1
ATOM 1321 C CA . LEU A 1 164 ? 16.502 40.360 8.098 1.00 48.44 164 LEU A CA 1
ATOM 1322 C C . LEU A 1 164 ? 15.500 41.520 8.252 1.00 48.44 164 LEU A C 1
ATOM 1324 O O . LEU A 1 164 ? 15.855 42.660 7.971 1.00 48.44 164 LEU A O 1
ATOM 1328 N N . ARG A 1 165 ? 14.286 41.230 8.748 1.00 41.75 165 ARG A N 1
ATOM 1329 C CA . ARG A 1 165 ? 13.082 42.100 8.793 1.00 41.75 165 ARG A CA 1
ATOM 1330 C C . ARG A 1 165 ? 12.400 42.188 7.422 1.00 41.75 165 ARG A C 1
ATOM 1332 O O . ARG A 1 165 ? 12.969 42.640 6.449 1.00 41.75 165 ARG A O 1
ATOM 1339 N N . THR A 1 166 ? 11.156 41.769 7.260 1.00 38.19 166 THR A N 1
ATOM 1340 C CA . THR A 1 166 ? 10.009 42.109 8.100 1.00 38.19 166 THR A CA 1
ATOM 1341 C C . THR A 1 166 ? 8.983 41.008 7.881 1.00 38.19 166 THR A C 1
ATOM 1343 O O . THR A 1 166 ? 8.562 40.795 6.750 1.00 38.19 166 THR A O 1
ATOM 1346 N N . ILE A 1 167 ? 8.599 40.283 8.933 1.00 42.88 167 ILE A N 1
ATOM 1347 C CA . ILE A 1 167 ? 7.372 39.486 8.893 1.00 42.88 167 ILE A CA 1
ATOM 1348 C C . ILE A 1 167 ? 6.245 40.523 8.798 1.00 42.88 167 ILE A C 1
ATOM 1350 O O . ILE A 1 167 ? 6.094 41.298 9.748 1.00 42.88 167 ILE A O 1
ATOM 1354 N N . PRO A 1 168 ? 5.500 40.629 7.683 1.00 42.38 168 PRO A N 1
ATOM 1355 C CA . PRO A 1 168 ? 4.268 41.396 7.711 1.00 42.38 168 PRO A CA 1
ATOM 1356 C C . PRO A 1 168 ? 3.352 40.729 8.747 1.00 42.38 168 PRO A C 1
ATOM 1358 O O . PRO A 1 168 ? 3.274 39.496 8.762 1.00 42.38 168 PRO A O 1
ATOM 1361 N N . PRO A 1 169 ? 2.695 41.485 9.642 1.00 50.69 169 PRO A N 1
ATOM 1362 C CA . PRO A 1 169 ? 1.723 40.908 10.556 1.00 50.69 169 PRO A CA 1
ATOM 1363 C C . PRO A 1 169 ? 0.566 40.362 9.713 1.00 50.69 169 PRO A C 1
ATOM 1365 O O . PRO A 1 169 ? -0.305 41.115 9.281 1.00 50.69 169 PRO A O 1
ATOM 1368 N N . SER A 1 170 ? 0.602 39.059 9.416 1.00 46.91 170 SER A N 1
ATOM 1369 C CA . SER A 1 170 ? -0.538 38.361 8.830 1.00 46.91 170 SER A CA 1
ATOM 1370 C C . SER A 1 170 ? -1.686 38.471 9.825 1.00 46.91 170 SER A C 1
ATOM 1372 O O . SER A 1 170 ? -1.563 38.034 10.969 1.00 46.91 170 SER A O 1
ATOM 1374 N N . GLY A 1 171 ? -2.742 39.156 9.387 1.00 55.00 171 GLY A N 1
ATOM 1375 C CA . GLY A 1 171 ? -4.123 38.911 9.786 1.00 55.00 171 GLY A CA 1
ATOM 1376 C C . GLY A 1 171 ? -4.360 38.664 11.268 1.00 55.00 171 GLY A C 1
ATOM 1377 O O . GLY A 1 171 ? -4.684 37.552 11.654 1.00 55.00 171 GLY A O 1
ATOM 1378 N N . MET A 1 172 ? -4.209 39.724 12.064 1.00 52.84 172 MET A N 1
ATOM 1379 C CA . MET A 1 172 ? -4.839 39.978 13.368 1.00 52.84 172 MET A CA 1
ATOM 1380 C C . MET A 1 172 ? -5.642 38.812 13.975 1.00 52.84 172 MET A C 1
ATOM 1382 O O . MET A 1 172 ? -6.871 38.802 13.948 1.00 52.84 172 MET A O 1
ATOM 1386 N N . CYS A 1 173 ? -4.955 37.935 14.694 1.00 52.09 173 CYS A N 1
ATOM 1387 C CA . CYS A 1 173 ? -5.490 37.565 15.991 1.00 52.09 173 CYS A CA 1
ATOM 1388 C C . CYS A 1 173 ? -5.141 38.706 16.929 1.00 52.09 173 CYS A C 1
ATOM 1390 O O . CYS A 1 173 ? -3.990 38.862 17.342 1.00 52.09 173 CYS A O 1
ATOM 1392 N N . THR A 1 174 ? -6.109 39.584 17.173 1.00 58.88 174 THR A N 1
ATOM 1393 C CA . THR A 1 174 ? -5.949 40.637 18.170 1.00 58.88 174 THR A CA 1
ATOM 1394 C C . THR A 1 174 ? -5.553 39.975 19.481 1.00 58.88 174 THR A C 1
ATOM 1396 O O . THR A 1 174 ? -6.227 39.044 19.917 1.00 58.88 174 THR A O 1
ATOM 1399 N N . TYR A 1 175 ? -4.442 40.428 20.059 1.00 57.12 175 TYR A N 1
ATOM 1400 C CA . TYR A 1 175 ? -3.936 39.995 21.356 1.00 57.12 175 TYR A CA 1
ATOM 1401 C C . TYR A 1 175 ? -5.101 39.912 22.352 1.00 57.12 175 TYR A C 1
ATOM 1403 O O . TYR A 1 175 ? -5.688 40.934 22.706 1.00 57.12 175 TYR A O 1
ATOM 1411 N N . VAL A 1 176 ? -5.503 38.693 22.718 1.00 60.56 176 VAL A N 1
ATOM 1412 C CA . VAL A 1 176 ? -6.573 38.491 23.694 1.00 60.56 176 VAL A CA 1
ATOM 1413 C C . VAL A 1 176 ? -5.951 38.764 25.054 1.00 60.56 176 VAL A C 1
ATOM 1415 O O . VAL A 1 176 ? -5.070 38.024 25.492 1.00 60.56 176 VAL A O 1
ATOM 1418 N N . ASP A 1 177 ? -6.366 39.860 25.689 1.00 66.81 177 ASP A N 1
ATOM 1419 C CA . ASP A 1 177 ? -5.863 40.242 27.005 1.00 66.81 177 ASP A CA 1
ATOM 1420 C C . ASP A 1 177 ? -6.007 39.081 28.005 1.00 66.81 177 ASP A C 1
ATOM 1422 O O . ASP A 1 177 ? -7.031 38.379 28.001 1.00 66.81 177 ASP A O 1
ATOM 1426 N N . PRO A 1 178 ? -5.012 38.877 28.891 1.00 64.88 178 PRO A N 1
ATOM 1427 C CA . PRO A 1 178 ? -5.055 37.800 29.867 1.00 64.88 178 PRO A CA 1
ATOM 1428 C C . PRO A 1 178 ? -6.313 37.908 30.747 1.00 64.88 178 PRO A C 1
ATOM 1430 O O . PRO A 1 178 ? -6.757 39.016 31.076 1.00 64.88 178 PRO A O 1
ATOM 1433 N N . PRO A 1 179 ? -6.910 36.768 31.143 1.00 63.06 179 PRO A N 1
ATOM 1434 C CA . PRO A 1 179 ? -8.153 36.762 31.900 1.00 63.06 179 PRO A CA 1
ATOM 1435 C C . PRO A 1 179 ? -7.985 37.526 33.219 1.00 63.06 179 PRO A C 1
ATOM 1437 O O . PRO A 1 179 ? -7.076 37.264 34.007 1.00 63.06 179 PRO A O 1
ATOM 1440 N N . LYS A 1 180 ? -8.878 38.493 33.469 1.00 74.38 180 LYS A N 1
ATOM 1441 C CA . LYS A 1 180 ? -8.926 39.222 34.744 1.00 74.38 180 LYS A CA 1
ATOM 1442 C C . LYS A 1 180 ? -9.325 38.252 35.862 1.00 74.38 180 LYS A C 1
ATOM 1444 O O . LYS A 1 180 ? -10.182 37.393 35.655 1.00 74.38 180 LYS A O 1
ATOM 1449 N N . ALA A 1 181 ? -8.758 38.440 37.056 1.00 72.06 181 ALA A N 1
ATOM 1450 C CA . ALA A 1 181 ? -8.889 37.539 38.213 1.00 72.06 181 ALA A CA 1
ATOM 1451 C C . ALA A 1 181 ? -10.332 37.274 38.705 1.00 72.06 181 ALA A C 1
ATOM 1453 O O . ALA A 1 181 ? -10.540 36.369 39.506 1.00 72.06 181 ALA A O 1
ATOM 1454 N N . ASN A 1 182 ? -11.324 38.021 38.206 1.00 76.94 182 ASN A N 1
ATOM 1455 C CA . ASN A 1 182 ? -12.732 37.921 38.603 1.00 76.94 182 ASN A CA 1
ATOM 1456 C C . ASN A 1 182 ? -13.640 37.341 37.496 1.00 76.94 182 ASN A C 1
ATOM 1458 O O . ASN A 1 182 ? -14.858 37.475 37.584 1.00 76.94 182 ASN A O 1
ATOM 1462 N N . SER A 1 183 ? -13.071 36.760 36.435 1.00 76.94 183 SER A N 1
ATOM 1463 C CA . SER A 1 183 ? -13.847 36.159 35.337 1.00 76.94 183 SER A CA 1
ATOM 1464 C C . SER A 1 183 ? -14.443 34.803 35.730 1.00 76.94 183 SER A C 1
ATOM 1466 O O . SER A 1 183 ? -13.885 34.060 36.544 1.00 76.94 183 SER A O 1
ATOM 1468 N N . THR A 1 184 ? -15.609 34.482 35.168 1.00 87.00 184 THR A N 1
ATOM 1469 C CA . THR A 1 184 ? -16.245 33.174 35.358 1.00 87.00 184 THR A CA 1
ATOM 1470 C C . THR A 1 184 ? -15.467 32.102 34.588 1.00 87.00 184 THR A C 1
ATOM 1472 O O . THR A 1 184 ? -14.834 32.379 33.570 1.00 87.00 184 THR A O 1
ATOM 1475 N N . LYS A 1 185 ? -15.500 30.849 35.064 1.00 87.81 185 LYS A N 1
ATOM 1476 C CA . LYS A 1 185 ? -14.775 29.730 34.424 1.00 87.81 185 LYS A CA 1
ATOM 1477 C C . LYS A 1 185 ? -15.154 29.538 32.950 1.00 87.81 185 LYS A C 1
ATOM 1479 O O . LYS A 1 185 ? -14.315 29.118 32.164 1.00 87.81 185 LYS A O 1
ATOM 1484 N N . GLU A 1 186 ? -16.399 29.845 32.603 1.00 89.38 186 GLU A N 1
ATOM 1485 C CA . GLU A 1 186 ? -16.931 29.746 31.244 1.00 89.38 186 GLU A CA 1
ATOM 1486 C C . GLU A 1 186 ? -16.290 30.782 30.308 1.00 89.38 186 GLU A C 1
ATOM 1488 O O . GLU A 1 186 ? -15.779 30.417 29.254 1.00 89.38 186 GLU A O 1
ATOM 1493 N N . GLU A 1 187 ? -16.162 32.038 30.751 1.00 84.12 187 GLU A N 1
ATOM 1494 C CA . GLU A 1 187 ? -15.526 33.107 29.968 1.00 84.12 187 GLU A CA 1
ATOM 1495 C C . GLU A 1 187 ? -14.031 32.832 29.709 1.00 84.12 187 GLU A C 1
ATOM 1497 O O . GLU A 1 187 ? -13.493 33.144 28.644 1.00 84.12 187 GLU A O 1
ATOM 1502 N N . VAL A 1 188 ? -13.341 32.214 30.675 1.00 84.00 188 VAL A N 1
ATOM 1503 C CA . VAL A 1 188 ? -11.942 31.786 30.503 1.00 84.00 188 VAL A CA 1
ATOM 1504 C C . VAL A 1 188 ? -11.833 30.704 29.427 1.00 84.00 188 VAL A C 1
ATOM 1506 O O . VAL A 1 188 ? -10.897 30.726 28.626 1.00 84.00 188 VAL A O 1
ATOM 1509 N N . LEU A 1 189 ? -12.788 29.776 29.389 1.00 87.31 189 LEU A N 1
ATOM 1510 C CA . LEU A 1 189 ? -12.770 28.644 28.470 1.00 87.31 189 LEU A CA 1
ATOM 1511 C C . LEU A 1 189 ? -13.096 29.078 27.032 1.00 87.31 189 LEU A C 1
ATOM 1513 O O . LEU A 1 189 ? -12.403 28.669 26.101 1.00 87.31 189 LEU A O 1
ATOM 1517 N N . GLU A 1 190 ? -14.055 29.988 26.845 1.00 86.50 190 GLU A N 1
ATOM 1518 C CA . GLU A 1 190 ? -14.337 30.606 25.538 1.00 86.50 190 GLU A CA 1
ATOM 1519 C C . GLU A 1 190 ? -13.126 31.382 24.987 1.00 86.50 190 GLU A C 1
ATOM 1521 O O . GLU A 1 190 ? -12.794 31.303 23.797 1.00 86.50 190 GLU A O 1
ATOM 1526 N N . LYS A 1 191 ? -12.392 32.086 25.858 1.00 83.06 191 LYS A N 1
ATOM 1527 C CA . LYS A 1 191 ? -11.148 32.777 25.479 1.00 83.06 191 LYS A CA 1
ATOM 1528 C C . LYS A 1 191 ? -10.029 31.810 25.089 1.00 83.06 191 LYS A C 1
ATOM 1530 O O . LYS A 1 191 ? -9.278 32.086 24.157 1.00 83.06 191 LYS A O 1
ATOM 1535 N N . GLN A 1 192 ? -9.920 30.662 25.754 1.00 85.31 192 GLN A N 1
ATOM 1536 C CA . GLN A 1 192 ? -8.949 29.632 25.372 1.00 85.31 192 GLN A CA 1
ATOM 1537 C C . GLN A 1 192 ? -9.284 28.991 24.024 1.00 85.31 192 GLN A C 1
ATOM 1539 O O . GLN A 1 192 ? -8.390 28.815 23.197 1.00 85.31 192 GLN A O 1
ATOM 1544 N N . LEU A 1 193 ? -10.561 28.694 23.771 1.00 87.62 193 LEU A N 1
ATOM 1545 C CA . LEU A 1 193 ? -11.003 28.140 22.490 1.00 87.62 193 LEU A CA 1
ATOM 1546 C C . LEU A 1 193 ? -10.736 29.100 21.327 1.00 87.62 193 LEU A C 1
ATOM 1548 O O . LEU A 1 193 ? -10.222 28.676 20.293 1.00 87.62 193 LEU A O 1
ATOM 1552 N N . SER A 1 194 ? -11.009 30.394 21.505 1.00 82.81 194 SER A N 1
ATOM 1553 C CA . SER A 1 194 ? -10.735 31.399 20.468 1.00 82.81 194 SER A CA 1
ATOM 1554 C C . SER A 1 194 ? -9.236 31.585 20.196 1.00 82.81 194 SER A C 1
ATOM 1556 O O . SER A 1 194 ? -8.847 31.704 19.032 1.00 82.81 194 SER A O 1
ATOM 1558 N N . MET A 1 195 ? -8.375 31.525 21.222 1.00 82.94 195 MET A N 1
ATOM 1559 C CA . MET A 1 195 ? -6.917 31.513 21.025 1.00 82.94 195 MET A CA 1
ATOM 1560 C C . MET A 1 195 ? -6.450 30.282 20.242 1.00 82.94 195 MET A C 1
ATOM 1562 O O . MET A 1 195 ? -5.718 30.429 19.266 1.00 82.94 195 MET A O 1
ATOM 1566 N N . LEU A 1 196 ? -6.910 29.083 20.608 1.00 87.25 196 LEU A N 1
ATOM 1567 C CA . LEU A 1 196 ? -6.529 27.854 19.905 1.00 87.25 196 LEU A CA 1
ATOM 1568 C C . LEU A 1 196 ? -7.006 27.850 18.450 1.00 87.25 196 LEU A C 1
ATOM 1570 O O . LEU A 1 196 ? -6.264 27.456 17.553 1.00 87.25 196 LEU A O 1
ATOM 1574 N N . GLN A 1 197 ? -8.228 28.322 18.196 1.00 87.12 197 GLN A N 1
ATOM 1575 C CA . GLN A 1 197 ? -8.767 28.421 16.842 1.00 87.12 197 GLN A CA 1
ATOM 1576 C C . GLN A 1 197 ? -7.938 29.378 15.976 1.00 87.12 197 GLN A C 1
ATOM 1578 O O . GLN A 1 197 ? -7.633 29.072 14.820 1.00 87.12 197 GLN A O 1
ATOM 1583 N N . CYS A 1 198 ? -7.523 30.506 16.551 1.00 85.62 198 CYS A N 1
ATOM 1584 C CA . CYS A 1 198 ? -6.599 31.429 15.913 1.00 85.62 198 CYS A CA 1
ATOM 1585 C C . CYS A 1 198 ? -5.249 30.757 15.603 1.00 85.62 198 CYS A C 1
ATOM 1587 O O . CYS A 1 198 ? -4.802 30.785 14.454 1.00 85.62 198 CYS A O 1
ATOM 1589 N N . GLU A 1 199 ? -4.601 30.138 16.594 1.00 86.44 199 GLU A N 1
ATOM 1590 C CA . GLU A 1 199 ? -3.288 29.510 16.413 1.00 86.44 199 GLU A CA 1
ATOM 1591 C C . GLU A 1 199 ? -3.329 28.423 15.338 1.00 86.44 199 GLU A C 1
ATOM 1593 O O . GLU A 1 199 ? -2.438 28.351 14.490 1.00 86.44 199 GLU A O 1
ATOM 1598 N N . MET A 1 200 ? -4.404 27.633 15.317 1.00 86.69 200 MET A N 1
ATOM 1599 C CA . MET A 1 200 ? -4.627 26.619 14.297 1.00 86.69 200 MET A CA 1
ATOM 1600 C C . MET A 1 200 ? -4.767 27.242 12.903 1.00 86.69 200 MET A C 1
ATOM 1602 O O . MET A 1 200 ? -4.158 26.747 11.956 1.00 86.69 200 MET A O 1
ATOM 1606 N N . SER A 1 201 ? -5.502 28.350 12.760 1.00 82.44 201 SER A N 1
ATOM 1607 C CA . SER A 1 201 ? -5.635 29.038 11.467 1.00 82.44 201 SER A CA 1
ATOM 1608 C C . SER A 1 201 ? -4.299 29.595 10.956 1.00 82.44 201 SER A C 1
ATOM 1610 O O . SER A 1 201 ? -3.944 29.382 9.795 1.00 82.44 201 SER A O 1
ATOM 1612 N N . ALA A 1 202 ? -3.498 30.203 11.836 1.00 85.12 202 ALA A N 1
ATOM 1613 C CA . ALA A 1 202 ? -2.171 30.709 11.498 1.00 85.12 202 ALA A CA 1
ATOM 1614 C C . ALA A 1 202 ? -1.197 29.571 11.148 1.00 85.12 202 ALA A C 1
ATOM 1616 O O . ALA A 1 202 ? -0.356 29.707 10.256 1.00 85.12 202 ALA A O 1
ATOM 1617 N N . PHE A 1 203 ? -1.303 28.4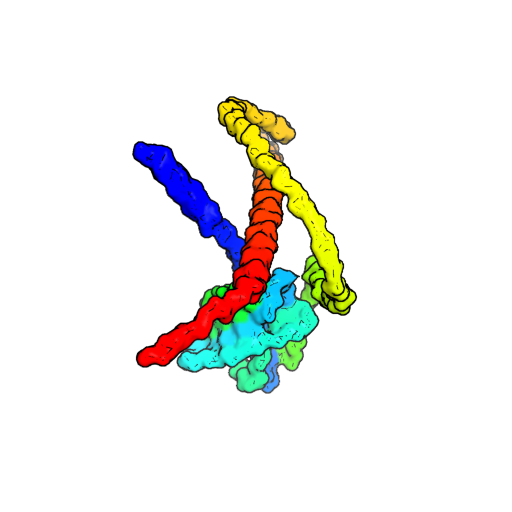30 11.832 1.00 89.19 203 PHE A N 1
ATOM 1618 C CA . PHE A 1 203 ? -0.522 27.238 11.515 1.00 89.19 203 PHE A CA 1
ATOM 1619 C C . PHE A 1 203 ? -0.898 26.648 10.149 1.00 89.19 203 PHE A C 1
ATOM 1621 O O . PHE A 1 203 ? -0.010 26.292 9.369 1.00 89.19 203 PHE A O 1
ATOM 1628 N N . LEU A 1 204 ? -2.193 26.587 9.827 1.00 87.25 204 LEU A N 1
ATOM 1629 C CA . LEU A 1 204 ? -2.677 26.114 8.530 1.00 87.25 204 LEU A CA 1
ATOM 1630 C C . LEU A 1 204 ? -2.208 27.016 7.383 1.00 87.25 204 LEU A C 1
ATOM 1632 O O . LEU A 1 204 ? -1.757 26.499 6.364 1.00 87.25 204 LEU A O 1
ATOM 1636 N N . GLU A 1 205 ? -2.235 28.340 7.557 1.00 89.31 205 GLU A N 1
ATOM 1637 C CA . GLU A 1 205 ? -1.735 29.291 6.554 1.00 89.31 205 GLU A CA 1
ATOM 1638 C C . GLU A 1 205 ? -0.227 29.120 6.305 1.00 89.31 205 GLU A C 1
ATOM 1640 O O . GLU A 1 205 ? 0.238 29.100 5.164 1.00 89.31 205 GLU A O 1
ATOM 1645 N N . ARG A 1 206 ? 0.562 28.937 7.371 1.00 89.25 206 ARG A N 1
ATOM 1646 C CA . ARG A 1 206 ? 2.005 28.680 7.235 1.00 89.25 206 ARG A CA 1
ATOM 1647 C C . ARG A 1 206 ? 2.274 27.357 6.531 1.00 89.25 206 ARG A C 1
ATOM 1649 O O . ARG A 1 206 ? 3.142 27.301 5.663 1.00 89.25 206 ARG A O 1
ATOM 1656 N N . THR A 1 207 ? 1.528 26.317 6.892 1.00 87.75 207 THR A N 1
ATOM 1657 C CA . THR A 1 207 ? 1.655 24.992 6.280 1.00 87.75 207 THR A CA 1
ATOM 1658 C C . THR A 1 207 ? 1.298 25.049 4.799 1.00 87.75 207 THR A C 1
ATOM 1660 O O . THR A 1 207 ? 2.082 24.585 3.979 1.00 87.75 207 THR A O 1
ATOM 1663 N N . SER A 1 208 ? 0.186 25.690 4.427 1.00 87.94 208 SER A N 1
ATOM 1664 C CA . SER A 1 208 ? -0.236 25.791 3.026 1.00 87.94 208 SER A CA 1
ATOM 1665 C C . SER A 1 208 ? 0.754 26.592 2.179 1.00 87.94 208 SER A C 1
ATOM 1667 O O . SER A 1 208 ? 1.080 26.183 1.061 1.00 87.94 208 SER A O 1
ATOM 1669 N N . LYS A 1 209 ? 1.311 27.681 2.727 1.00 91.31 209 LYS A N 1
ATOM 1670 C CA . LYS A 1 209 ? 2.373 28.445 2.069 1.00 91.31 209 LYS A CA 1
ATOM 1671 C C . LYS A 1 209 ? 3.616 27.584 1.840 1.00 91.31 209 LYS A C 1
ATOM 1673 O O . LYS A 1 209 ? 4.105 27.532 0.712 1.00 91.31 209 LYS A O 1
ATOM 1678 N N . LEU A 1 210 ? 4.072 26.857 2.862 1.00 92.12 210 LEU A N 1
ATOM 1679 C CA . LEU A 1 210 ? 5.215 25.948 2.753 1.00 92.12 210 LEU A CA 1
ATOM 1680 C C . LEU A 1 210 ? 4.970 24.854 1.701 1.00 92.12 210 LEU A C 1
ATOM 1682 O O . LEU A 1 210 ? 5.833 24.594 0.867 1.00 92.12 210 LEU A O 1
ATOM 1686 N N . THR A 1 211 ? 3.778 24.250 1.692 1.00 88.94 211 THR A N 1
ATOM 1687 C CA . THR A 1 211 ? 3.387 23.246 0.694 1.00 88.94 211 THR A CA 1
ATOM 1688 C C . THR A 1 211 ? 3.405 23.827 -0.720 1.00 88.94 211 THR A C 1
ATOM 1690 O O . THR A 1 211 ? 3.876 23.172 -1.648 1.00 88.94 211 THR A O 1
ATOM 1693 N N . SER A 1 212 ? 2.939 25.066 -0.901 1.00 91.19 212 SER A N 1
ATOM 1694 C CA . SER A 1 212 ? 2.955 25.734 -2.207 1.00 91.19 212 SER A CA 1
ATOM 1695 C C . SER A 1 212 ? 4.375 26.022 -2.710 1.00 91.19 212 SER A C 1
ATOM 1697 O O . SER A 1 212 ? 4.663 25.799 -3.887 1.00 91.19 212 SER A O 1
ATOM 1699 N N . GLU A 1 213 ? 5.278 26.448 -1.822 1.00 94.25 213 GLU A N 1
ATOM 1700 C CA . GLU A 1 213 ? 6.687 26.683 -2.150 1.00 94.25 213 GLU A CA 1
ATOM 1701 C C . GLU A 1 213 ? 7.395 25.365 -2.489 1.00 94.25 213 GLU A C 1
ATOM 1703 O O . GLU A 1 213 ? 8.061 25.276 -3.519 1.00 94.25 213 GLU A O 1
ATOM 1708 N N . LEU A 1 214 ? 7.163 24.309 -1.704 1.00 92.06 214 LEU A N 1
ATOM 1709 C CA . LEU A 1 214 ? 7.720 22.980 -1.962 1.00 92.06 214 LEU A CA 1
ATOM 1710 C C . LEU A 1 214 ? 7.270 22.422 -3.320 1.00 92.06 214 LEU A C 1
ATOM 1712 O O . LEU A 1 214 ? 8.086 21.911 -4.085 1.00 92.06 214 LEU A O 1
ATOM 1716 N N . ASN A 1 215 ? 5.983 22.554 -3.651 1.00 87.88 215 ASN A N 1
ATOM 1717 C CA . ASN A 1 215 ? 5.448 22.107 -4.937 1.00 87.88 215 ASN A CA 1
ATOM 1718 C C . ASN A 1 215 ? 6.063 22.867 -6.117 1.00 87.88 215 ASN A C 1
ATOM 1720 O O . ASN A 1 215 ? 6.323 22.275 -7.167 1.00 87.88 215 ASN A O 1
ATOM 1724 N N . LYS A 1 216 ? 6.320 24.168 -5.948 1.00 95.06 216 LYS A N 1
ATOM 1725 C CA . LYS A 1 216 ? 6.986 24.985 -6.964 1.00 95.06 216 LYS A CA 1
ATOM 1726 C C . LYS A 1 216 ? 8.419 24.505 -7.211 1.00 95.06 216 LYS A C 1
ATOM 1728 O O . LYS A 1 216 ? 8.778 24.269 -8.363 1.00 95.06 216 LYS A O 1
ATOM 1733 N N . GLU A 1 217 ? 9.196 24.301 -6.149 1.00 94.50 217 GLU A N 1
ATOM 1734 C CA . GLU A 1 217 ? 10.573 23.797 -6.243 1.00 94.50 217 GLU A CA 1
ATOM 1735 C C . GLU A 1 217 ? 10.622 22.397 -6.870 1.00 94.50 217 GLU A C 1
ATOM 1737 O O . GLU A 1 217 ? 11.412 22.138 -7.777 1.00 94.50 217 GLU A O 1
ATOM 1742 N N . LEU A 1 218 ? 9.718 21.500 -6.466 1.00 92.62 218 LEU A N 1
ATOM 1743 C CA . LEU A 1 218 ? 9.624 20.147 -7.019 1.00 92.62 218 LEU A CA 1
ATOM 1744 C C . LEU A 1 218 ? 9.327 20.171 -8.526 1.00 92.62 218 LEU A C 1
ATOM 1746 O O . LEU A 1 218 ? 9.904 19.399 -9.298 1.00 92.62 218 LEU A O 1
ATOM 1750 N N . LEU A 1 219 ? 8.457 21.079 -8.967 1.00 91.44 219 LEU A N 1
ATOM 1751 C CA . LEU A 1 219 ? 8.117 21.247 -10.375 1.00 91.44 219 LEU A CA 1
ATOM 1752 C C . LEU A 1 219 ? 9.297 21.795 -11.192 1.00 91.44 219 LEU A C 1
ATOM 1754 O O . LEU A 1 219 ? 9.535 21.332 -12.312 1.00 91.44 219 LEU A O 1
ATOM 1758 N N . ASP A 1 220 ? 10.071 22.728 -10.643 1.00 93.25 220 ASP A N 1
ATOM 1759 C CA . ASP A 1 220 ? 11.274 23.242 -11.302 1.00 93.25 220 ASP A CA 1
ATOM 1760 C C . ASP A 1 220 ? 12.401 22.196 -11.347 1.00 93.25 220 ASP A C 1
ATOM 1762 O O . ASP A 1 220 ? 13.074 22.056 -12.374 1.00 93.25 220 ASP A O 1
ATOM 1766 N N . LEU A 1 221 ? 12.529 21.359 -10.315 1.00 93.00 221 LEU A N 1
ATOM 1767 C CA . LEU A 1 221 ? 13.471 20.239 -10.288 1.00 93.00 221 LEU A CA 1
ATOM 1768 C C . LEU A 1 221 ? 13.099 19.157 -11.315 1.00 93.00 221 LEU A C 1
ATOM 1770 O O . LEU A 1 221 ? 13.969 18.650 -12.029 1.00 93.00 221 LEU A O 1
ATOM 1774 N N . LYS A 1 222 ? 11.799 18.872 -11.484 1.00 88.38 222 LYS A N 1
ATOM 1775 C CA . LYS A 1 222 ? 11.296 18.016 -12.572 1.00 88.38 222 LYS A CA 1
ATOM 1776 C C . LYS A 1 222 ? 11.674 18.584 -13.940 1.00 88.38 222 LYS A C 1
ATOM 1778 O O . LYS A 1 222 ? 12.240 17.854 -14.754 1.00 88.38 222 LYS A O 1
ATOM 1783 N N . LYS A 1 223 ? 11.429 19.875 -14.199 1.00 91.25 223 LYS A N 1
ATOM 1784 C CA . LYS A 1 223 ? 11.822 20.519 -15.471 1.00 91.25 223 LYS A CA 1
ATOM 1785 C C . LYS A 1 223 ? 13.323 20.400 -15.730 1.00 91.25 223 LYS A C 1
ATOM 1787 O O . LYS A 1 223 ? 13.724 20.114 -16.860 1.00 91.25 223 LYS A O 1
ATOM 1792 N N . LEU A 1 224 ? 14.144 20.603 -14.699 1.00 94.19 224 LEU A N 1
ATOM 1793 C CA . LEU A 1 224 ? 15.595 20.484 -14.808 1.00 94.19 224 LEU A CA 1
ATOM 1794 C C . LEU A 1 224 ? 16.014 19.053 -15.173 1.00 94.19 224 LEU A C 1
ATOM 1796 O O . LEU A 1 224 ? 16.827 18.874 -16.081 1.00 94.19 224 LEU A O 1
ATOM 1800 N N . ASN A 1 225 ? 15.423 18.045 -14.527 1.00 90.31 225 ASN A N 1
ATOM 1801 C CA . ASN A 1 225 ? 15.693 16.639 -14.819 1.00 90.31 225 ASN A CA 1
ATOM 1802 C C . ASN A 1 225 ? 15.287 16.274 -16.260 1.00 90.31 225 ASN A C 1
ATOM 1804 O O . ASN A 1 225 ? 16.102 15.753 -17.021 1.00 90.31 225 ASN A O 1
ATOM 1808 N N . TYR A 1 226 ? 14.086 16.667 -16.698 1.00 92.88 226 TYR A N 1
ATOM 1809 C CA . TYR A 1 226 ? 13.647 16.483 -18.087 1.00 92.88 226 TYR A CA 1
ATOM 1810 C C . TYR A 1 226 ? 14.609 17.125 -19.097 1.00 92.88 226 TYR A C 1
ATOM 1812 O O . TYR A 1 226 ? 14.964 16.506 -20.103 1.00 92.88 226 TYR A O 1
ATOM 1820 N N . ALA A 1 227 ? 15.079 18.347 -18.830 1.00 92.31 227 ALA A N 1
ATOM 1821 C CA . ALA A 1 227 ? 16.046 19.021 -19.691 1.00 92.31 227 ALA A CA 1
ATOM 1822 C C . ALA A 1 227 ? 17.403 18.293 -19.734 1.00 92.31 227 ALA A C 1
ATOM 1824 O O . ALA A 1 227 ? 18.025 18.220 -20.798 1.00 92.31 227 ALA A O 1
ATOM 1825 N N . ALA A 1 228 ? 17.865 17.744 -18.607 1.00 93.62 228 ALA A N 1
ATOM 1826 C CA . ALA A 1 228 ? 19.105 16.974 -18.530 1.00 93.62 228 ALA A CA 1
ATOM 1827 C C . ALA A 1 228 ? 19.008 15.652 -19.307 1.00 93.62 228 ALA A C 1
ATOM 1829 O O . ALA A 1 228 ? 19.877 15.365 -20.134 1.00 93.62 228 ALA A O 1
ATOM 1830 N N . VAL A 1 229 ? 17.924 14.894 -19.118 1.00 94.69 229 VAL A N 1
ATOM 1831 C CA . VAL A 1 229 ? 17.658 13.644 -19.850 1.00 94.69 229 VAL A CA 1
ATOM 1832 C C . VAL A 1 229 ? 17.580 13.898 -21.356 1.00 94.69 229 VAL A C 1
ATOM 1834 O O . VAL A 1 229 ? 18.241 13.207 -22.130 1.00 94.69 229 VAL A O 1
ATOM 1837 N N . ALA A 1 230 ? 16.871 14.945 -21.786 1.00 92.62 230 ALA A N 1
ATOM 1838 C CA . ALA A 1 230 ? 16.787 15.308 -23.200 1.00 92.62 230 ALA A CA 1
ATOM 1839 C C . ALA A 1 230 ? 18.162 15.651 -23.811 1.00 92.62 230 ALA A C 1
ATOM 1841 O O . ALA A 1 230 ? 18.432 15.324 -24.968 1.00 92.62 230 ALA A O 1
ATOM 1842 N N . ARG A 1 231 ? 19.061 16.294 -23.050 1.00 94.31 231 ARG A N 1
ATOM 1843 C CA . ARG A 1 231 ? 20.439 16.569 -23.500 1.00 94.31 231 ARG A CA 1
ATOM 1844 C C . ARG A 1 231 ? 21.274 15.294 -23.597 1.00 94.31 231 ARG A C 1
ATOM 1846 O O . ARG A 1 231 ? 22.001 15.140 -24.575 1.00 94.31 231 ARG A O 1
ATOM 1853 N N . MET A 1 232 ? 21.150 14.383 -22.633 1.00 93.56 232 MET A N 1
ATOM 1854 C CA . MET A 1 232 ? 21.841 13.090 -22.672 1.00 93.56 232 MET A CA 1
ATOM 1855 C C . MET A 1 232 ? 21.402 12.246 -23.869 1.00 93.56 232 MET A C 1
ATOM 1857 O O . MET A 1 232 ? 22.256 11.727 -24.577 1.00 93.56 232 MET A O 1
ATOM 1861 N N . GLN A 1 233 ? 20.103 12.199 -24.174 1.00 93.69 233 GLN A N 1
ATOM 1862 C CA . GLN A 1 233 ? 19.594 11.490 -25.353 1.00 93.69 233 GLN A CA 1
ATOM 1863 C C . GLN A 1 233 ? 20.158 12.053 -26.666 1.00 93.69 233 GLN A C 1
ATOM 1865 O O . GLN A 1 233 ? 20.535 11.289 -27.553 1.00 93.69 233 GLN A O 1
ATOM 1870 N N . ARG A 1 234 ? 20.283 13.384 -26.784 1.00 93.62 234 ARG A N 1
ATOM 1871 C CA . ARG A 1 234 ? 20.924 14.019 -27.952 1.00 93.62 234 ARG A CA 1
ATOM 1872 C C . ARG A 1 234 ? 22.413 13.678 -28.061 1.00 93.62 234 ARG A C 1
ATOM 1874 O O . ARG A 1 234 ? 22.915 13.474 -29.163 1.00 93.62 234 ARG A O 1
ATOM 1881 N N . LEU A 1 235 ? 23.131 13.611 -26.939 1.00 95.38 235 LEU A N 1
ATOM 1882 C CA . LEU A 1 235 ? 24.535 13.186 -26.934 1.00 95.38 235 LEU A CA 1
ATOM 1883 C C . LEU A 1 235 ? 24.667 11.713 -27.322 1.00 95.38 235 LEU A C 1
ATOM 1885 O O . LEU A 1 235 ? 25.532 11.363 -28.120 1.00 95.38 235 LEU A O 1
ATOM 1889 N N . GLU A 1 236 ? 23.779 10.860 -26.820 1.00 93.19 236 GLU A N 1
ATOM 1890 C CA . GLU A 1 236 ? 23.760 9.445 -27.169 1.00 93.19 236 GLU A CA 1
ATOM 1891 C C . GLU A 1 236 ? 23.487 9.236 -28.665 1.00 93.19 236 GLU A C 1
ATOM 1893 O O . GLU A 1 236 ? 24.178 8.440 -29.306 1.00 93.19 236 GLU A O 1
ATOM 1898 N N . SER A 1 237 ? 22.552 9.992 -29.256 1.00 93.62 237 SER A N 1
ATOM 1899 C CA . SER A 1 237 ? 22.315 9.933 -30.702 1.00 93.62 237 SER A CA 1
ATOM 1900 C C . SER A 1 237 ? 23.547 10.355 -31.504 1.00 93.62 237 SER A C 1
ATOM 1902 O O . SER A 1 237 ? 23.885 9.686 -32.477 1.00 93.62 237 SER A O 1
ATOM 1904 N N . LEU A 1 238 ? 24.265 11.399 -31.063 1.00 93.88 238 LEU A N 1
ATOM 1905 C CA . LEU A 1 238 ? 25.494 11.858 -31.722 1.00 93.88 238 LEU A CA 1
ATOM 1906 C C . LEU A 1 238 ? 26.617 10.815 -31.648 1.00 93.88 238 LEU A C 1
ATOM 1908 O O . LEU A 1 238 ? 27.296 10.571 -32.643 1.00 93.88 238 LEU A O 1
ATOM 1912 N N . ILE A 1 239 ? 26.790 10.155 -30.500 1.00 92.06 239 ILE A N 1
ATOM 1913 C CA . ILE A 1 239 ? 27.803 9.102 -30.326 1.00 92.06 239 ILE A CA 1
ATOM 1914 C C . ILE A 1 239 ? 27.508 7.905 -31.239 1.00 92.06 239 ILE A C 1
ATOM 1916 O O . ILE A 1 239 ? 28.430 7.334 -31.820 1.00 92.06 239 ILE A O 1
ATOM 1920 N N . ARG A 1 240 ? 26.232 7.534 -31.407 1.00 88.44 240 ARG A N 1
ATOM 1921 C CA . ARG A 1 240 ? 25.833 6.432 -32.300 1.00 88.44 240 ARG A CA 1
ATOM 1922 C C . ARG A 1 240 ? 26.083 6.736 -33.779 1.00 88.44 240 ARG A C 1
ATOM 1924 O O . ARG A 1 240 ? 26.328 5.804 -34.536 1.00 88.44 240 ARG A O 1
ATOM 1931 N N . THR A 1 241 ? 26.049 8.006 -34.184 1.00 89.81 241 THR A N 1
ATOM 1932 C CA . THR A 1 241 ? 26.318 8.420 -35.572 1.00 89.81 241 THR A CA 1
ATOM 1933 C C . THR A 1 241 ? 27.802 8.501 -35.935 1.00 89.81 241 THR A C 1
ATOM 1935 O O . THR A 1 241 ? 28.116 8.642 -37.114 1.00 89.81 241 THR A O 1
ATOM 1938 N N . ILE A 1 242 ? 28.729 8.394 -34.974 1.00 88.38 242 ILE A N 1
ATOM 1939 C CA . ILE A 1 242 ? 30.166 8.378 -35.281 1.00 88.38 242 ILE A CA 1
ATOM 1940 C C . ILE A 1 242 ? 30.494 7.050 -35.987 1.00 88.38 242 ILE A C 1
ATOM 1942 O O . ILE A 1 242 ? 30.310 5.984 -35.385 1.00 88.38 242 ILE A O 1
ATOM 1946 N N . PRO A 1 243 ? 30.981 7.068 -37.243 1.00 79.19 243 PRO A N 1
ATOM 1947 C CA . PRO A 1 243 ? 31.323 5.848 -37.958 1.00 79.19 243 PRO A CA 1
ATOM 1948 C C . PRO A 1 243 ? 32.431 5.115 -37.199 1.00 79.19 243 PRO A C 1
ATOM 1950 O O . PRO A 1 243 ? 33.530 5.633 -37.006 1.00 79.19 243 PRO A O 1
ATOM 1953 N N . ARG A 1 244 ? 32.142 3.887 -36.758 1.00 74.94 244 ARG A N 1
ATOM 1954 C CA . ARG A 1 244 ? 33.133 2.987 -36.155 1.00 74.94 244 ARG A CA 1
ATOM 1955 C C . ARG A 1 244 ? 34.047 2.434 -37.248 1.00 74.94 244 ARG A C 1
ATOM 1957 O O . ARG A 1 244 ? 33.964 1.264 -37.602 1.00 74.94 244 ARG A O 1
ATOM 1964 N N . SER A 1 245 ? 34.897 3.280 -37.816 1.00 68.75 245 SER A N 1
ATOM 1965 C CA . SER A 1 245 ? 35.917 2.873 -38.775 1.00 68.75 245 SER A CA 1
ATOM 1966 C C . SER A 1 245 ? 37.291 2.956 -38.124 1.00 68.75 245 SER A C 1
ATOM 1968 O O . SER A 1 245 ? 37.923 3.998 -38.195 1.00 68.75 245 SER A O 1
ATOM 1970 N N . ILE A 1 246 ? 37.746 1.866 -37.508 1.00 60.47 246 ILE A N 1
ATOM 1971 C CA . ILE A 1 246 ? 39.111 1.352 -37.688 1.00 60.47 246 ILE A CA 1
ATOM 1972 C C . ILE A 1 246 ? 39.010 -0.172 -37.497 1.00 60.47 246 ILE A C 1
ATOM 1974 O O . ILE A 1 246 ? 38.827 -0.629 -36.366 1.00 60.47 246 ILE A O 1
ATOM 1978 N N . PRO A 1 247 ? 39.093 -0.985 -38.564 1.00 66.19 247 PRO A N 1
ATOM 1979 C CA . PRO A 1 247 ? 39.417 -2.393 -38.404 1.00 66.19 247 PRO A CA 1
ATOM 1980 C C . PRO A 1 247 ? 40.836 -2.472 -37.835 1.00 66.19 247 PRO A C 1
ATOM 1982 O O . PRO A 1 247 ? 41.788 -2.005 -38.459 1.00 66.19 247 PRO A O 1
ATOM 1985 N N . TYR A 1 248 ? 40.972 -3.014 -36.625 1.00 65.75 248 TYR A N 1
ATOM 1986 C CA . TYR A 1 248 ? 42.284 -3.350 -36.085 1.00 65.75 248 TYR A CA 1
ATOM 1987 C C . TYR A 1 248 ? 42.950 -4.353 -37.039 1.00 65.75 248 TYR A C 1
ATOM 1989 O O . TYR A 1 248 ? 42.338 -5.384 -37.338 1.00 65.75 248 TYR A O 1
ATOM 1997 N N . PRO A 1 249 ? 44.168 -4.082 -37.540 1.00 66.31 249 PRO A N 1
ATOM 1998 C CA . PRO A 1 249 ? 44.919 -5.095 -38.255 1.00 66.31 249 PRO A CA 1
ATOM 1999 C C . PRO A 1 249 ? 45.293 -6.189 -37.252 1.00 66.31 249 PRO A C 1
ATOM 2001 O O . PRO A 1 249 ? 45.994 -5.933 -36.274 1.00 66.31 249 PRO A O 1
ATOM 2004 N N . TYR A 1 250 ? 44.784 -7.397 -37.481 1.00 67.44 250 TYR A N 1
ATOM 2005 C CA . TYR A 1 250 ? 45.301 -8.596 -36.835 1.00 67.44 250 TYR A CA 1
ATOM 2006 C C . TYR A 1 250 ? 46.729 -8.806 -37.350 1.00 67.44 250 TYR A C 1
ATOM 2008 O O . TYR A 1 250 ? 46.917 -9.068 -38.540 1.00 67.44 250 TYR A O 1
ATOM 2016 N N . VAL A 1 251 ? 47.712 -8.625 -36.467 1.00 68.12 251 VAL A N 1
ATOM 2017 C CA . VAL A 1 251 ? 49.101 -9.070 -36.648 1.00 68.12 251 VAL A CA 1
ATOM 2018 C C . VAL A 1 251 ? 49.300 -10.308 -35.792 1.00 68.12 251 VAL A C 1
ATOM 2020 O O . VAL A 1 251 ? 48.849 -10.268 -34.624 1.00 68.12 251 VAL A O 1
#

Foldseek 3Di:
DVVVVVVVVVVVVVVPPPPPDDFADWDWAAAPVGKIKIKGFADQQWPFKKKWKDFPPDPDIDIDTFDDDPRMTMDMDRHGDDDQQTKMWMKMWTQGNNDIDIGDTDIDGHHDHDNDDDDPPPPPPPPPSPPPPDDDPPDDDDDDDDDDDDDDDDDDDDDDDDDPDDDDPPDDPDPDPDDDPPDDPVVNVVSVVSVVVVVVVVVVVVVVVVVVVVVVVVVVVVVVVVVVVVVVVVVVVVVVPPPPDDDDDDD

InterPro domains:
  IPR031756 Beta-1,3-glucan-binding protein, N-terminal [PS51969] (21-115)
  IPR043030 Beta-1,3-glucan-binding protein, N-terminal domain superfamily [G3DSA:2.60.40.2140] (21-121)

Radius of gyration: 29.87 Å; chains: 1; bounding box: 69×65×82 Å

pLDDT: mean 78.55, std 20.47, range [34.62, 98.19]

Organism: Nezara viridula (NCBI:txid85310)

Secondary structure (DSSP, 8-state):
-HHHHHHHHHHHHHHT----PPPPPEEEEEETTS-EEEEEE--TTEEEEEEEEEETT-SSPEEEEPEEETTEEEEEETT----TT-EEEEEEEEEETTEEEEPPPEEEE---EESS--PPP------------------------------PPP----------------S-----PPPPTT--HHHHHHHHHHHHHHHHHHHHHHHHHHHHHHHHHHHHHHHHHHHHHHHHHHHHHHHHHS----PPP--

Sequence (251 aa):
MALCRVLCLVLFIAACSEALYIFPPIHLQALATGGLKAYMQDTCGIDGFGFQIKRTNETAWKTGNGTKEEIFWTFWDRGRQAKVGDVFDFSARVWYEGIPYTYPSNKWTVPELVEEFTDPPHTETEDNCIQTTELPKKKIKEEPENKETTREPKKVKSEEQDLLRTIPPSGMCTYVDPPKANSTKEEVLEKQLSMLQCEMSAFLERTSKLTSELNKELLDLKKLNYAAVARMQRLESLIRTIPRSIPYPYV